Protein AF-A2DYQ1-F1 (afdb_monomer_lite)

Radius of gyration: 27.3 Å; chains: 1; bounding box: 74×57×61 Å

Organism: Trichomonas vaginalis (strain ATCC PRA-98 / G3) (NCBI:txid412133)

Foldseek 3Di:
DDQDPVVLLVVCLVVLCQLPVDAADQDKAKKWKAFPVQSVQCSCCSHPVHDHGPLEGECCQQDDPLAGDPVDDEPPGIHIHGPVSCVSSCSRHPYDSIDMWIWHADLQPRGIDTARDWDWAWEQEPVGIDIDTHHQADQPLSVQVVVCVVVVHDSVQKAKAAPVRHGDDSNQGPNNCCVPRNRYIYIGGNDDDDDPPDPPPPDDDDPDDDDPVVVPPDDDPPPPPPVVVPPDDDPDDPQLAQDPAFADDPALCVQVRVVLSVQRNPPVVLVLLQDPCNVVPDPLVPPLDLSCQLSVLSSVQRRVRSDDDHHHHYSVSNQVSVCVNVVVSVDSHHDHD

pLDDT: mean 81.28, std 19.07, range [30.86, 98.0]

Sequence (337 aa):
MITDPLELRQNLSSRLAEIECLLGKSRSRMVMLTPLPWYTKFVNWVRNNEPIPALEIDCSSLLVNGEFDIKKQWKKDFNVFEEAIWETIKGVFKCTNPIFKRLTVHPATGQSVILVKPIQIEFNTNNGTVAKNLAHDWHLSIMKRPLCLAIRVNSANHDLCNPNGEPIDDNMTTDQYFQKYGHVVFLKQKNEEFKTHDLTQWSNTLPSLPSPEQLTKLTPLKLGVKELLDSAPQRNEPDNYPKPVGLINLGNTCFLNSALQSIIHIKQLYTFVLNPKFDSSLNKKNPLGSGGKIASAFKDLVKSMCISGTNPRNPKEFRSAFSSKYTTFSNYDQHDA

Secondary structure (DSSP, 8-state):
----HHHHHHHHHTTHHHHHT----SS-EEEEEEEHHHHHHHHHHHHH-PPPPPSEEEGGGGEETTEE-TT--BTTTEEEEEHHHHHHHTTTSEEES-EEEEEEE-TTT--EEEESSPEEEEEEETTEEEEEEE-TTSBGGGGHHHHHHHTT--GGGEEEE-TTSPBPPTT-BHHHHHHHH-SEEEEEETT-------TT--SS-PPPPPPGGGGGG-------TTTTTS-PPPS-----S-----B---SSTHHHHHHHHHHHT-HHHHHHHHSTTHHHH--TT-TTS-TTHHHHHHHHHHHHHHS-SSPPB--HHHHHHHHHH-GGGSS-S----

Structure (mmCIF, N/CA/C/O backbone):
data_AF-A2DYQ1-F1
#
_entry.id   AF-A2DYQ1-F1
#
loop_
_atom_site.group_PDB
_atom_site.id
_atom_site.type_symbol
_atom_site.label_atom_id
_atom_site.label_alt_id
_atom_site.label_comp_id
_atom_site.label_asym_id
_atom_site.label_entity_id
_atom_site.label_seq_id
_atom_site.pdbx_PDB_ins_code
_atom_site.Cartn_x
_atom_site.Cartn_y
_atom_site.Cartn_z
_atom_site.occupancy
_atom_site.B_iso_or_equiv
_atom_site.auth_seq_id
_atom_site.auth_comp_id
_atom_site.auth_asym_id
_atom_site.auth_atom_id
_atom_site.pdbx_PDB_model_num
ATOM 1 N N . MET A 1 1 ? 8.633 -21.563 -20.023 1.00 74.75 1 MET A N 1
ATOM 2 C CA . MET A 1 1 ? 9.474 -20.404 -19.653 1.00 74.75 1 MET A CA 1
ATOM 3 C C . MET A 1 1 ? 9.947 -19.775 -20.943 1.00 74.75 1 MET A C 1
ATOM 5 O O . MET A 1 1 ? 10.376 -20.526 -21.808 1.00 74.75 1 MET A O 1
ATOM 9 N N . ILE A 1 2 ? 9.817 -18.456 -21.085 1.00 87.44 2 ILE A N 1
ATOM 10 C CA . ILE A 1 2 ? 10.302 -17.753 -22.275 1.00 87.44 2 ILE A CA 1
ATOM 11 C C . ILE A 1 2 ? 11.825 -17.650 -22.165 1.00 87.44 2 ILE A C 1
ATOM 13 O O . ILE A 1 2 ? 12.338 -17.236 -21.124 1.00 87.44 2 ILE A O 1
ATOM 17 N N . THR A 1 3 ? 12.537 -18.065 -23.208 1.00 91.44 3 THR A N 1
ATOM 18 C CA . THR A 1 3 ? 14.009 -18.026 -23.276 1.00 91.44 3 THR A CA 1
ATOM 19 C C . THR A 1 3 ? 14.519 -17.097 -24.370 1.00 91.44 3 THR A C 1
ATOM 21 O O . THR A 1 3 ? 15.693 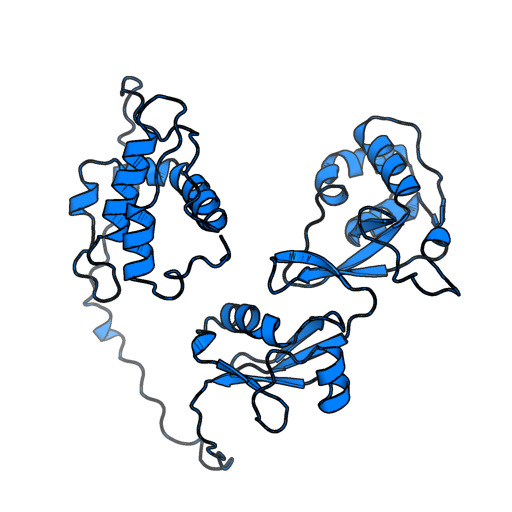-16.741 -24.355 1.00 91.44 3 THR A O 1
ATOM 24 N N . ASP A 1 4 ? 13.655 -16.700 -25.306 1.00 94.50 4 ASP A N 1
ATOM 25 C CA . ASP A 1 4 ? 13.981 -15.715 -26.330 1.00 94.50 4 ASP A CA 1
ATOM 26 C C . ASP A 1 4 ? 13.709 -14.287 -25.810 1.00 94.50 4 ASP A C 1
ATOM 28 O O . ASP A 1 4 ? 12.588 -13.990 -25.381 1.00 94.50 4 ASP A O 1
ATOM 32 N N . PRO A 1 5 ? 14.698 -13.373 -25.830 1.00 93.44 5 PRO A N 1
ATOM 33 C CA . PRO A 1 5 ? 14.500 -12.007 -25.360 1.00 93.44 5 PRO A CA 1
ATOM 34 C C . PRO A 1 5 ? 13.443 -11.221 -26.142 1.00 93.44 5 PRO A C 1
ATOM 36 O O . PRO A 1 5 ? 12.765 -10.377 -25.553 1.00 93.44 5 PRO A O 1
ATOM 39 N N . LEU A 1 6 ? 13.292 -11.463 -27.449 1.00 92.38 6 LEU A N 1
ATOM 40 C CA . LEU A 1 6 ? 12.338 -10.712 -28.266 1.00 92.38 6 LEU A CA 1
ATOM 41 C C . LEU A 1 6 ? 10.897 -11.120 -27.937 1.00 92.38 6 LEU A C 1
ATOM 43 O O . LEU A 1 6 ? 10.062 -10.250 -27.681 1.00 92.38 6 LEU A O 1
ATOM 47 N N . GLU A 1 7 ? 10.634 -12.426 -27.865 1.00 94.31 7 GLU A N 1
ATOM 48 C CA . GLU A 1 7 ? 9.369 -12.989 -27.381 1.00 94.31 7 GLU A CA 1
ATOM 49 C C . GLU A 1 7 ? 9.049 -12.495 -25.963 1.00 94.31 7 GLU A C 1
ATOM 51 O O . GLU A 1 7 ? 7.936 -12.032 -25.690 1.00 94.31 7 GLU A O 1
ATOM 56 N N . LEU A 1 8 ? 10.045 -12.516 -25.065 1.00 95.19 8 LEU A N 1
ATOM 57 C CA . LEU A 1 8 ? 9.876 -12.057 -23.687 1.00 95.19 8 LEU A CA 1
ATOM 58 C C . LEU A 1 8 ? 9.417 -10.607 -23.659 1.00 95.19 8 LEU A C 1
ATOM 60 O O . LEU A 1 8 ? 8.478 -10.250 -22.948 1.00 95.19 8 LEU A O 1
ATOM 64 N N . ARG A 1 9 ? 10.063 -9.757 -24.448 1.00 94.62 9 ARG A N 1
ATOM 65 C CA . ARG A 1 9 ? 9.712 -8.352 -24.469 1.00 94.62 9 ARG A CA 1
ATOM 66 C C . ARG A 1 9 ? 8.298 -8.112 -24.974 1.00 94.62 9 ARG A C 1
ATOM 68 O O . ARG A 1 9 ? 7.579 -7.337 -24.351 1.00 94.62 9 ARG A O 1
ATOM 75 N N . GLN A 1 10 ? 7.900 -8.762 -26.066 1.00 92.94 10 GLN A N 1
ATOM 76 C CA . GLN A 1 10 ? 6.547 -8.623 -26.611 1.00 92.94 10 GLN A CA 1
ATOM 77 C C . GLN A 1 10 ? 5.488 -8.990 -25.563 1.00 92.94 10 GLN A C 1
ATOM 79 O O . GLN A 1 10 ? 4.508 -8.261 -25.400 1.00 92.94 10 GLN A O 1
ATOM 84 N N . ASN A 1 11 ? 5.726 -10.056 -24.789 1.00 93.69 11 ASN A N 1
ATOM 85 C CA . ASN A 1 11 ? 4.874 -10.420 -23.659 1.00 93.69 11 ASN A CA 1
ATOM 86 C C . ASN A 1 11 ? 4.793 -9.287 -22.618 1.00 93.69 11 ASN A C 1
ATOM 88 O O . ASN A 1 11 ? 3.699 -8.857 -22.242 1.00 93.69 11 ASN A O 1
ATOM 92 N N . LEU A 1 12 ? 5.945 -8.763 -22.189 1.00 93.88 12 LEU A N 1
ATOM 93 C CA . LEU A 1 12 ? 6.037 -7.751 -21.135 1.00 93.88 12 LEU A CA 1
ATOM 94 C C . LEU A 1 12 ? 5.510 -6.372 -21.545 1.00 93.88 12 LEU A C 1
ATOM 96 O O . LEU A 1 12 ? 5.002 -5.653 -20.688 1.00 93.88 12 LEU A O 1
ATOM 100 N N . SER A 1 13 ? 5.579 -5.995 -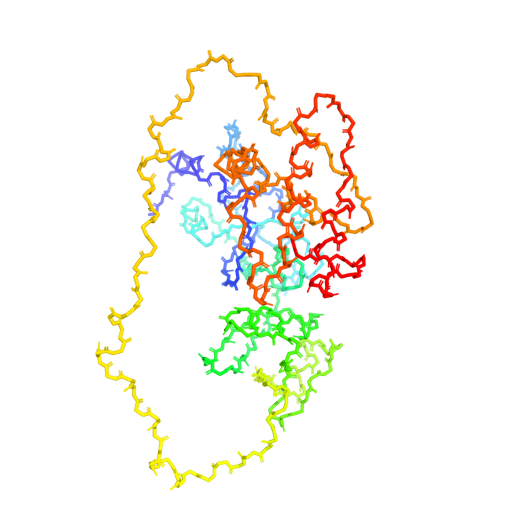22.824 1.00 90.69 13 SER A N 1
ATOM 101 C CA . SER A 1 13 ? 5.060 -4.705 -23.300 1.00 90.69 13 SER A CA 1
ATOM 102 C C . SER A 1 13 ? 3.558 -4.552 -23.023 1.00 90.69 13 SER A C 1
ATOM 104 O O . SER A 1 13 ? 3.106 -3.457 -22.700 1.00 90.69 13 SER A O 1
ATOM 106 N N . SER A 1 14 ? 2.790 -5.649 -23.055 1.00 88.88 14 SER A N 1
ATOM 107 C CA . SER A 1 14 ? 1.364 -5.653 -22.678 1.00 88.88 14 SER A CA 1
ATOM 108 C C . SER A 1 14 ? 1.116 -5.575 -21.161 1.00 88.88 14 SER A C 1
ATOM 110 O O . SER A 1 14 ? 0.021 -5.226 -20.724 1.00 88.88 14 SER A O 1
ATOM 112 N N . ARG A 1 15 ? 2.144 -5.856 -20.354 1.00 91.50 15 ARG A N 1
ATOM 113 C CA . ARG A 1 15 ? 2.110 -5.952 -18.885 1.00 91.50 15 ARG A CA 1
ATOM 114 C C . ARG A 1 15 ? 2.947 -4.863 -18.212 1.00 91.50 15 ARG A C 1
ATOM 116 O O . ARG A 1 15 ? 3.293 -4.972 -17.039 1.00 91.50 15 ARG A O 1
ATOM 123 N N . LEU A 1 16 ? 3.264 -3.788 -18.935 1.00 89.00 16 LEU A N 1
ATOM 124 C CA . LEU A 1 16 ? 4.172 -2.739 -18.466 1.00 89.00 16 LEU A CA 1
ATOM 125 C C . LEU A 1 16 ? 3.697 -2.081 -17.155 1.00 89.00 16 LEU A C 1
ATOM 127 O O . LEU A 1 16 ? 4.506 -1.768 -16.284 1.00 89.00 16 LEU A O 1
ATOM 131 N N . ALA A 1 17 ? 2.381 -1.958 -16.960 1.00 86.44 17 ALA A N 1
ATOM 132 C CA . ALA A 1 17 ? 1.804 -1.448 -15.716 1.00 86.44 17 ALA A CA 1
ATOM 133 C C . ALA A 1 17 ? 2.101 -2.341 -14.492 1.00 86.44 17 ALA A C 1
ATOM 135 O O . ALA A 1 17 ? 2.251 -1.820 -13.389 1.00 86.44 17 ALA A O 1
ATOM 136 N N . GLU A 1 18 ? 2.229 -3.664 -14.664 1.00 88.38 18 GLU A N 1
ATOM 137 C CA . GLU A 1 18 ? 2.611 -4.586 -13.579 1.00 88.38 18 GLU A CA 1
ATOM 138 C C . GLU A 1 18 ? 4.065 -4.376 -13.134 1.00 88.38 18 GLU A C 1
ATOM 140 O O . GLU A 1 18 ? 4.410 -4.652 -11.987 1.00 88.38 18 GLU A O 1
ATOM 145 N N . ILE A 1 19 ? 4.907 -3.870 -14.039 1.00 89.50 19 ILE A N 1
ATOM 146 C CA . ILE A 1 19 ? 6.308 -3.550 -13.773 1.00 89.50 19 ILE A CA 1
ATOM 147 C C . ILE A 1 19 ? 6.397 -2.180 -13.091 1.00 89.50 19 ILE A C 1
ATOM 149 O O . ILE A 1 19 ? 6.943 -2.046 -12.001 1.00 89.50 19 ILE A O 1
ATOM 153 N N . GLU A 1 20 ? 5.820 -1.143 -13.695 1.00 84.75 20 GLU A N 1
ATOM 154 C CA . GLU A 1 20 ? 6.068 0.241 -13.276 1.00 84.75 20 GLU A CA 1
ATOM 155 C C . GLU A 1 20 ? 5.142 0.754 -12.170 1.00 84.75 20 GLU A C 1
ATOM 157 O O . GLU A 1 20 ? 5.535 1.610 -11.372 1.00 84.75 20 GLU A O 1
ATOM 162 N N . CYS A 1 21 ? 3.917 0.235 -12.095 1.00 82.44 21 CYS A N 1
ATOM 163 C CA . CYS A 1 21 ? 2.885 0.697 -11.169 1.00 82.44 21 CYS A CA 1
ATOM 164 C C . CYS A 1 21 ? 2.635 -0.318 -10.051 1.00 82.44 21 CYS A C 1
ATOM 166 O O . CYS A 1 21 ? 1.492 -0.588 -9.674 1.00 82.44 21 CYS A O 1
ATOM 168 N N . LEU A 1 22 ? 3.707 -0.880 -9.490 1.00 81.50 22 LEU A N 1
ATOM 169 C CA . LEU A 1 22 ? 3.577 -1.863 -8.425 1.00 81.50 22 LEU A CA 1
ATOM 170 C C . LEU A 1 22 ? 3.121 -1.209 -7.107 1.00 81.50 22 LEU A C 1
ATOM 172 O O . LEU A 1 22 ? 3.885 -0.522 -6.427 1.00 81.50 22 LEU A O 1
ATOM 176 N N . LEU A 1 23 ? 1.864 -1.465 -6.737 1.00 78.88 23 LEU A N 1
ATOM 177 C CA . LEU A 1 23 ? 1.234 -0.981 -5.505 1.00 78.88 23 LEU A CA 1
ATOM 178 C C . LEU A 1 23 ? 1.023 -2.114 -4.507 1.00 78.88 23 LEU A C 1
ATOM 180 O O . LEU A 1 23 ? 0.545 -3.186 -4.871 1.00 78.88 23 LEU A O 1
ATOM 184 N N . GLY A 1 24 ? 1.338 -1.874 -3.239 1.00 74.69 24 GLY A N 1
ATOM 185 C CA . GLY A 1 24 ? 1.057 -2.784 -2.137 1.00 74.69 24 GLY A CA 1
ATOM 186 C C . GLY A 1 24 ? -0.429 -3.133 -2.038 1.00 74.69 24 GLY A C 1
ATOM 187 O O . GLY A 1 24 ? -1.307 -2.352 -2.398 1.00 74.69 24 GLY A O 1
ATOM 188 N N . LYS A 1 25 ? -0.706 -4.327 -1.509 1.00 76.06 25 LYS A N 1
ATOM 189 C CA . LYS A 1 25 ? -2.058 -4.797 -1.186 1.00 76.06 25 LYS A CA 1
ATOM 190 C C . LYS A 1 25 ? -2.151 -5.139 0.303 1.00 76.06 25 LYS A C 1
ATOM 192 O O . LYS A 1 25 ? -1.138 -5.262 0.988 1.00 76.06 25 LYS A O 1
ATOM 197 N N . SER A 1 26 ? -3.374 -5.335 0.798 1.00 69.06 26 SER A N 1
ATOM 198 C CA . SER A 1 26 ? -3.656 -5.705 2.198 1.00 69.06 26 SER A CA 1
ATOM 199 C C . SER A 1 26 ? -3.061 -7.058 2.619 1.00 69.06 26 SER A C 1
ATOM 201 O O . SER A 1 26 ? -2.823 -7.302 3.810 1.00 69.06 26 SER A O 1
ATOM 203 N N . ARG A 1 27 ? -2.831 -7.949 1.648 1.00 79.19 27 ARG A N 1
ATOM 204 C CA . ARG A 1 27 ? -2.050 -9.176 1.802 1.00 79.19 27 ARG A CA 1
ATOM 205 C C . ARG A 1 27 ? -0.641 -8.923 1.283 1.00 79.19 27 ARG A C 1
ATOM 207 O O . ARG A 1 27 ? -0.475 -8.514 0.134 1.00 79.19 27 ARG A O 1
ATOM 214 N N . SER A 1 28 ? 0.353 -9.199 2.123 1.00 87.12 28 SER A N 1
ATOM 215 C CA . SER A 1 28 ? 1.748 -9.102 1.712 1.00 87.12 28 SER A CA 1
ATOM 216 C C . SER A 1 28 ? 2.087 -10.193 0.699 1.00 87.12 28 SER A C 1
ATOM 218 O O . SER A 1 28 ? 1.585 -11.318 0.778 1.00 87.12 28 SER A O 1
ATOM 220 N N . ARG A 1 29 ? 2.953 -9.860 -0.254 1.00 89.62 29 ARG A N 1
ATOM 221 C CA . ARG A 1 29 ? 3.377 -10.762 -1.334 1.00 89.62 29 ARG A CA 1
ATOM 222 C C . ARG A 1 29 ? 4.878 -10.687 -1.550 1.00 89.62 29 ARG A C 1
ATOM 224 O O . ARG A 1 29 ? 5.493 -9.678 -1.201 1.00 89.62 29 ARG A O 1
ATOM 231 N N . MET A 1 30 ? 5.445 -11.751 -2.104 1.00 93.12 30 MET A N 1
ATOM 232 C CA . MET A 1 30 ? 6.868 -11.803 -2.407 1.00 93.12 30 MET A CA 1
ATOM 233 C C . MET A 1 30 ? 7.186 -10.959 -3.637 1.00 93.12 30 MET A C 1
ATOM 235 O O . MET A 1 30 ? 6.444 -10.948 -4.620 1.00 93.12 30 MET A O 1
ATOM 239 N N . VAL A 1 31 ? 8.292 -10.232 -3.548 1.00 95.31 31 VAL A N 1
ATOM 240 C CA . VAL A 1 31 ? 8.860 -9.457 -4.644 1.00 95.31 31 VAL A CA 1
ATOM 241 C C . VAL A 1 31 ? 10.366 -9.675 -4.693 1.00 95.31 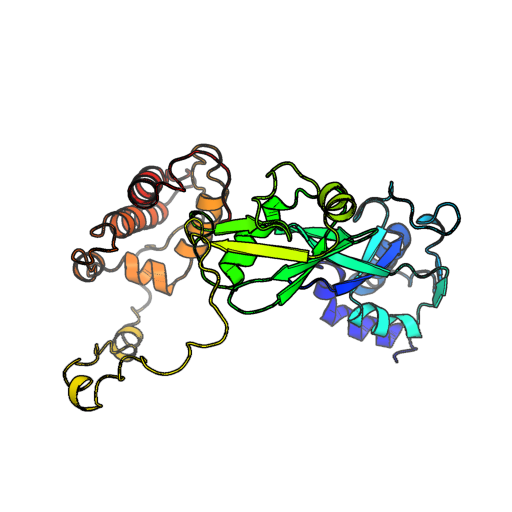31 VAL A C 1
ATOM 243 O O . VAL A 1 31 ? 11.016 -9.806 -3.652 1.00 95.31 31 VAL A O 1
ATOM 246 N N . MET A 1 32 ? 10.911 -9.719 -5.902 1.00 96.31 32 MET A N 1
ATOM 247 C CA . MET A 1 32 ? 12.346 -9.789 -6.151 1.00 96.31 32 MET A CA 1
ATOM 248 C C . MET A 1 32 ? 12.902 -8.369 -6.247 1.00 96.31 32 MET A C 1
ATOM 250 O O . MET A 1 32 ? 12.344 -7.546 -6.968 1.00 96.31 32 MET A O 1
ATOM 254 N N . LEU A 1 33 ? 13.974 -8.069 -5.516 1.00 96.38 33 LEU A N 1
ATOM 255 C CA . LEU A 1 33 ? 14.661 -6.781 -5.584 1.00 96.38 33 LEU A CA 1
ATOM 256 C C . LEU A 1 33 ? 15.693 -6.785 -6.707 1.00 96.38 33 LEU A C 1
ATOM 258 O O . LEU A 1 33 ? 16.412 -7.760 -6.894 1.00 96.38 33 LEU A O 1
ATOM 262 N N . THR A 1 34 ? 15.804 -5.653 -7.394 1.00 96.75 34 THR A N 1
ATOM 263 C CA . THR A 1 34 ? 16.739 -5.436 -8.501 1.00 96.75 34 THR A CA 1
ATOM 264 C C . THR A 1 34 ? 17.425 -4.083 -8.344 1.00 96.75 34 THR A C 1
ATOM 266 O O . THR A 1 34 ? 16.722 -3.100 -8.076 1.00 96.75 34 THR A O 1
ATOM 269 N N . PRO A 1 35 ? 18.746 -3.969 -8.561 1.00 98.00 35 PRO A N 1
ATOM 270 C CA . PRO A 1 35 ? 19.425 -2.677 -8.553 1.00 98.00 35 PRO A CA 1
ATOM 271 C C . PRO A 1 35 ? 18.769 -1.697 -9.527 1.00 98.00 35 PRO A C 1
ATOM 273 O O . PRO A 1 35 ? 18.477 -2.048 -10.675 1.00 98.00 35 PRO A O 1
ATOM 276 N N . LEU A 1 36 ? 18.555 -0.457 -9.082 1.00 96.75 36 LEU A N 1
ATOM 277 C CA . LEU A 1 36 ? 17.839 0.542 -9.874 1.00 96.75 36 LEU A CA 1
ATOM 278 C C . LEU A 1 36 ? 18.483 0.797 -11.252 1.00 96.75 36 LEU A C 1
ATOM 280 O O . LEU A 1 36 ? 17.737 0.846 -12.227 1.00 96.75 36 LEU A O 1
ATOM 284 N N . PRO A 1 37 ? 19.825 0.882 -11.402 1.00 96.94 37 PRO A N 1
ATOM 285 C CA . PRO A 1 37 ? 20.437 1.103 -12.714 1.00 96.94 37 PRO A CA 1
ATOM 286 C C . PRO A 1 37 ? 20.119 0.006 -13.736 1.00 96.94 37 PRO A C 1
ATOM 288 O O . PRO A 1 37 ? 19.900 0.301 -14.911 1.00 96.94 37 PRO A O 1
ATOM 291 N N . TRP A 1 38 ? 20.080 -1.257 -13.299 1.00 97.62 38 TRP A N 1
ATOM 292 C CA . TRP A 1 38 ? 19.712 -2.376 -14.165 1.00 97.62 38 TRP A CA 1
ATOM 293 C C . TRP A 1 38 ? 18.219 -2.326 -14.501 1.00 97.62 38 TRP A C 1
ATOM 295 O O . TRP A 1 38 ? 17.843 -2.403 -15.670 1.00 97.62 38 TRP A O 1
ATOM 305 N N . TYR A 1 39 ? 17.377 -2.104 -13.487 1.00 97.31 39 TYR A N 1
ATOM 306 C CA . TYR A 1 39 ? 15.927 -2.013 -13.645 1.00 97.31 39 TYR A CA 1
ATOM 307 C C . TYR A 1 39 ? 15.513 -0.915 -14.635 1.00 97.31 39 TYR A C 1
ATOM 309 O O . TYR A 1 39 ? 14.654 -1.138 -15.483 1.00 97.31 39 TYR A O 1
ATOM 317 N N . THR A 1 40 ? 16.144 0.260 -14.577 1.00 96.38 40 THR A N 1
ATOM 318 C CA . THR A 1 40 ? 15.857 1.365 -15.503 1.00 96.38 40 THR A CA 1
ATOM 319 C C . THR A 1 40 ? 16.149 0.973 -16.951 1.00 96.38 40 THR A C 1
ATOM 321 O O . THR A 1 40 ? 15.310 1.193 -17.822 1.00 96.38 40 THR A O 1
ATOM 324 N N . LYS A 1 41 ? 17.295 0.326 -17.213 1.00 97.44 41 LYS A N 1
ATOM 325 C CA . LYS A 1 41 ? 17.626 -0.189 -18.553 1.00 97.44 41 LYS A CA 1
ATOM 326 C C . LYS A 1 41 ? 16.623 -1.244 -19.014 1.00 97.44 41 LYS A C 1
ATOM 328 O O . LYS A 1 41 ? 16.228 -1.245 -20.173 1.00 97.44 41 LYS A O 1
ATOM 333 N N . PHE A 1 42 ? 16.179 -2.111 -18.106 1.00 97.38 42 PHE A N 1
ATOM 334 C CA . PHE A 1 42 ? 15.155 -3.108 -18.399 1.00 97.38 42 PHE A CA 1
ATOM 335 C C . PHE A 1 42 ? 13.819 -2.473 -18.804 1.00 97.38 42 PHE A C 1
ATOM 337 O O . PHE A 1 42 ? 13.273 -2.822 -19.847 1.00 97.38 42 PHE A O 1
ATOM 344 N N . VAL A 1 43 ? 13.309 -1.507 -18.033 1.00 96.25 43 VAL A N 1
ATOM 345 C CA . VAL A 1 43 ? 12.054 -0.807 -18.363 1.00 96.25 43 VAL A CA 1
ATOM 346 C C . VAL A 1 43 ? 12.165 -0.090 -19.705 1.00 96.25 43 VAL A C 1
ATOM 348 O O . VAL A 1 43 ? 11.264 -0.196 -20.536 1.00 96.25 43 VAL A O 1
ATOM 351 N N . ASN A 1 44 ? 13.284 0.588 -19.947 1.00 95.75 44 ASN A N 1
ATOM 352 C CA . ASN A 1 44 ? 13.549 1.255 -21.213 1.00 95.75 44 ASN A CA 1
ATOM 353 C C . ASN A 1 44 ? 13.613 0.279 -22.396 1.00 95.75 44 ASN A C 1
ATOM 355 O O . ASN A 1 44 ? 13.049 0.561 -23.451 1.00 95.75 44 ASN A O 1
ATOM 359 N N . TRP A 1 45 ? 14.245 -0.884 -22.229 1.00 96.38 45 TRP A N 1
ATOM 360 C CA . TRP A 1 45 ? 14.246 -1.935 -23.245 1.00 96.38 45 TRP A CA 1
ATOM 361 C C . TRP A 1 45 ? 12.820 -2.397 -23.563 1.00 96.38 45 TRP A C 1
ATOM 363 O O . TRP A 1 45 ? 12.451 -2.453 -24.736 1.00 96.38 45 TRP A O 1
ATOM 373 N N . VAL A 1 46 ? 11.990 -2.657 -22.543 1.00 95.12 46 VAL A N 1
ATOM 374 C CA . VAL A 1 46 ? 10.597 -3.104 -22.732 1.00 95.12 46 VAL A CA 1
ATOM 375 C C . VAL A 1 46 ? 9.726 -2.029 -23.389 1.00 95.12 46 VAL A C 1
ATOM 377 O O . VAL A 1 46 ? 8.932 -2.348 -24.279 1.00 95.12 46 VAL A O 1
ATOM 380 N N . ARG A 1 47 ? 9.869 -0.767 -22.968 1.00 93.56 47 ARG A N 1
ATOM 381 C CA . ARG A 1 47 ? 9.028 0.358 -23.403 1.00 93.56 47 ARG A CA 1
ATOM 382 C C . ARG A 1 47 ? 9.481 0.977 -24.726 1.00 93.56 47 ARG A C 1
ATOM 384 O O . ARG A 1 47 ? 8.666 1.159 -25.623 1.00 93.56 47 ARG A O 1
ATOM 391 N N . ASN A 1 48 ? 10.759 1.332 -24.828 1.00 91.94 48 ASN A N 1
ATOM 392 C CA . ASN A 1 48 ? 11.276 2.255 -25.845 1.00 91.94 48 ASN A CA 1
ATOM 393 C C . ASN A 1 48 ? 12.034 1.563 -26.976 1.00 91.94 48 ASN A C 1
ATOM 395 O O . ASN A 1 48 ? 12.567 2.238 -27.850 1.00 91.94 48 ASN A O 1
ATOM 399 N N . ASN A 1 49 ? 12.128 0.234 -26.966 1.00 89.12 49 ASN A N 1
ATOM 400 C CA . ASN A 1 49 ? 13.006 -0.481 -27.888 1.00 89.12 49 ASN A CA 1
ATOM 401 C C . ASN A 1 49 ? 14.496 -0.147 -27.741 1.00 89.12 49 ASN A C 1
ATOM 403 O O . ASN A 1 49 ? 15.257 -0.311 -28.691 1.00 89.12 49 ASN A O 1
ATOM 407 N N . GLU A 1 50 ? 14.910 0.300 -26.554 1.00 94.31 50 GLU A N 1
ATOM 408 C CA . GLU A 1 50 ? 16.325 0.501 -26.230 1.00 94.31 50 GLU A CA 1
ATOM 409 C C . GLU A 1 50 ? 17.088 -0.835 -26.205 1.00 94.31 50 GLU A C 1
ATOM 411 O O . GLU A 1 50 ? 16.457 -1.889 -26.197 1.00 94.31 50 GLU A O 1
ATOM 416 N N . PRO A 1 51 ? 18.433 -0.837 -26.212 1.00 96.00 51 PRO A N 1
ATOM 417 C CA . PRO A 1 51 ? 19.216 -2.066 -26.125 1.00 96.00 51 PRO A CA 1
ATOM 418 C C . PRO A 1 51 ? 18.871 -2.903 -24.888 1.00 96.00 51 PRO A C 1
ATOM 420 O O . PRO A 1 51 ? 18.615 -2.367 -23.809 1.00 96.00 51 PRO A O 1
ATOM 423 N N . ILE A 1 52 ? 18.904 -4.229 -25.044 1.00 96.06 52 ILE A N 1
ATOM 424 C CA . ILE A 1 52 ? 18.666 -5.169 -23.944 1.00 96.06 52 ILE A CA 1
ATOM 425 C C . ILE A 1 52 ? 19.642 -4.900 -22.780 1.00 96.06 52 ILE A C 1
ATOM 427 O O . ILE A 1 52 ? 20.830 -4.660 -23.024 1.00 96.06 52 ILE A O 1
ATOM 431 N N . PRO A 1 53 ? 19.182 -4.915 -21.513 1.00 96.50 53 PRO A N 1
ATOM 432 C CA . PRO A 1 53 ? 20.086 -4.824 -20.372 1.00 96.50 53 PRO A CA 1
ATOM 433 C C . PRO A 1 53 ? 20.997 -6.058 -20.289 1.00 96.50 53 PRO A C 1
ATOM 435 O O . PRO A 1 53 ? 20.811 -7.051 -20.993 1.00 96.50 53 PRO A O 1
ATOM 438 N N . ALA A 1 54 ? 21.979 -6.007 -19.387 1.00 96.12 54 ALA A N 1
ATOM 439 C CA . ALA A 1 54 ? 22.830 -7.158 -19.109 1.00 96.12 54 ALA A CA 1
ATOM 440 C C . ALA A 1 54 ? 21.977 -8.392 -18.765 1.00 96.12 54 ALA A C 1
ATOM 442 O O . ALA A 1 54 ? 21.035 -8.292 -17.977 1.00 96.12 54 ALA A O 1
ATOM 443 N N . LEU A 1 55 ? 22.330 -9.549 -19.338 1.00 96.12 55 LEU A N 1
ATOM 444 C CA . LEU A 1 55 ? 21.635 -10.819 -19.087 1.00 96.12 55 LEU A CA 1
ATOM 445 C C . LEU A 1 55 ? 21.768 -11.289 -17.632 1.00 96.12 55 LEU A C 1
ATOM 447 O O . LEU A 1 55 ? 21.000 -12.133 -17.182 1.00 96.12 55 LEU A O 1
ATOM 451 N N . GLU A 1 56 ? 22.736 -10.742 -16.902 1.00 96.81 56 GLU A N 1
ATOM 452 C CA . GLU A 1 56 ? 22.908 -10.963 -15.476 1.00 96.81 56 GLU A CA 1
ATOM 453 C C . GLU A 1 56 ? 22.352 -9.784 -14.665 1.00 96.81 56 GLU A C 1
ATOM 455 O O . GLU A 1 56 ? 22.676 -8.619 -14.913 1.00 96.81 56 GLU A O 1
ATOM 460 N N . ILE A 1 57 ? 21.525 -10.111 -13.674 1.00 97.06 57 ILE A N 1
ATOM 461 C CA . ILE A 1 57 ? 21.051 -9.215 -12.623 1.00 97.06 57 ILE A CA 1
ATOM 462 C C . ILE A 1 57 ? 21.923 -9.453 -11.392 1.00 97.06 57 ILE A C 1
ATOM 464 O O . ILE A 1 57 ? 21.670 -10.378 -10.616 1.00 97.06 57 ILE A O 1
ATOM 468 N N . ASP A 1 58 ? 22.948 -8.627 -11.212 1.00 96.19 58 ASP A N 1
ATOM 469 C CA . ASP A 1 58 ? 23.821 -8.700 -10.041 1.00 96.19 58 ASP A CA 1
ATOM 470 C C . ASP A 1 58 ? 23.274 -7.856 -8.880 1.00 96.19 58 ASP A C 1
ATOM 472 O O . ASP A 1 58 ? 23.360 -6.625 -8.871 1.00 96.19 58 ASP A O 1
ATOM 476 N N . CYS A 1 59 ? 22.727 -8.524 -7.865 1.00 96.50 59 CYS A N 1
ATOM 477 C CA . CYS A 1 59 ? 22.180 -7.873 -6.678 1.00 96.50 59 CYS A CA 1
ATOM 478 C C . CYS A 1 59 ? 23.228 -7.575 -5.591 1.00 96.50 59 CYS A C 1
ATOM 480 O O . CYS A 1 59 ? 22.867 -7.044 -4.540 1.00 96.50 59 CYS A O 1
ATOM 482 N N . SER A 1 60 ? 24.518 -7.845 -5.826 1.00 95.81 60 SER A N 1
ATOM 483 C CA . SER A 1 60 ? 25.586 -7.671 -4.825 1.00 95.81 60 SER A CA 1
ATOM 484 C C . SER A 1 60 ? 25.701 -6.234 -4.306 1.00 95.81 60 SER A C 1
ATOM 486 O O . SER A 1 60 ? 25.979 -6.017 -3.131 1.00 95.81 60 SER A O 1
ATOM 488 N N . SER A 1 61 ? 25.391 -5.239 -5.143 1.00 95.62 61 SER A N 1
ATOM 489 C CA . SER A 1 61 ? 25.364 -3.813 -4.760 1.00 95.62 61 SER A CA 1
ATOM 490 C C . SER A 1 61 ? 24.312 -3.444 -3.697 1.00 95.62 61 SER A C 1
ATOM 492 O O . SER A 1 61 ? 24.341 -2.334 -3.149 1.00 95.62 61 SER A O 1
ATOM 494 N N . LEU A 1 62 ? 23.371 -4.349 -3.418 1.00 96.56 62 LEU A N 1
ATOM 495 C CA . LEU A 1 62 ? 22.328 -4.206 -2.401 1.00 96.56 62 LEU A CA 1
ATOM 496 C C . LEU A 1 62 ? 22.678 -4.932 -1.095 1.00 96.56 62 LEU A C 1
ATOM 498 O O . LEU A 1 62 ? 21.869 -4.927 -0.167 1.00 96.56 62 LEU A O 1
ATOM 502 N N . LEU A 1 63 ? 23.852 -5.565 -1.026 1.00 95.94 63 LEU A N 1
ATOM 503 C CA . LEU A 1 63 ? 24.276 -6.388 0.096 1.00 95.94 63 LEU A CA 1
ATOM 504 C C . LEU A 1 63 ? 25.463 -5.775 0.844 1.00 95.94 63 LEU A C 1
ATOM 506 O O . LEU A 1 63 ? 26.347 -5.158 0.253 1.00 95.94 63 LEU A O 1
ATOM 510 N N . VAL A 1 64 ? 25.509 -6.016 2.151 1.00 95.31 64 VAL A N 1
ATOM 511 C CA . VAL A 1 64 ? 26.670 -5.817 3.023 1.00 95.31 64 VAL A CA 1
ATOM 512 C C . VAL A 1 64 ? 26.841 -7.101 3.831 1.00 95.31 64 VAL A C 1
ATOM 514 O O . VAL A 1 64 ? 25.906 -7.552 4.488 1.00 95.31 64 VAL A O 1
ATOM 517 N N . ASN A 1 65 ? 28.024 -7.718 3.761 1.00 92.44 65 ASN A N 1
ATOM 518 C CA . ASN A 1 65 ? 28.328 -9.001 4.415 1.00 92.44 65 ASN A CA 1
ATOM 519 C C . ASN A 1 65 ? 27.338 -10.135 4.068 1.00 92.44 65 ASN A C 1
ATOM 521 O O . ASN A 1 65 ? 27.016 -10.966 4.911 1.00 92.44 65 ASN A O 1
ATOM 525 N N . GLY A 1 66 ? 26.828 -10.156 2.832 1.00 89.69 66 GLY A N 1
ATOM 526 C CA . GLY A 1 66 ? 25.864 -11.163 2.368 1.00 89.69 66 GLY A CA 1
ATOM 527 C C . GLY A 1 66 ? 24.415 -10.931 2.815 1.00 89.69 66 GLY A C 1
ATOM 528 O O . GLY A 1 66 ? 23.524 -11.639 2.352 1.00 89.69 66 GLY A O 1
ATOM 529 N N . GLU A 1 67 ? 24.143 -9.923 3.647 1.00 91.12 67 GLU A N 1
ATOM 530 C CA . GLU A 1 67 ? 22.786 -9.512 4.014 1.00 91.12 67 GLU A CA 1
ATOM 531 C C . GLU A 1 67 ? 22.356 -8.243 3.276 1.00 91.12 67 GLU A C 1
ATOM 533 O O . GLU A 1 67 ? 23.183 -7.433 2.871 1.00 91.12 67 GLU A O 1
ATOM 538 N N . PHE A 1 68 ? 21.044 -8.044 3.122 1.00 93.88 68 PHE A N 1
ATOM 539 C CA . PHE A 1 68 ? 20.502 -6.812 2.545 1.00 93.88 68 PHE A CA 1
ATOM 540 C C . PHE A 1 68 ? 20.909 -5.587 3.372 1.00 93.88 68 PHE A C 1
ATOM 542 O O . PHE A 1 68 ? 20.633 -5.525 4.572 1.00 93.88 68 PHE A O 1
ATOM 549 N N . ASP A 1 69 ? 21.513 -4.600 2.713 1.00 93.19 69 ASP A N 1
ATOM 550 C CA . ASP A 1 69 ? 21.900 -3.340 3.336 1.00 93.19 69 ASP A CA 1
ATOM 551 C C . ASP A 1 69 ? 20.657 -2.506 3.667 1.00 93.19 69 ASP A C 1
ATOM 553 O O . ASP A 1 69 ? 19.996 -1.947 2.792 1.00 93.19 69 ASP A O 1
ATOM 557 N N . ILE A 1 70 ? 20.354 -2.395 4.961 1.00 88.75 70 ILE A N 1
ATOM 558 C CA . ILE A 1 70 ? 19.194 -1.662 5.484 1.00 88.75 70 ILE A CA 1
ATOM 559 C C . ILE A 1 70 ? 19.185 -0.172 5.113 1.00 88.75 70 ILE A C 1
ATOM 561 O O . ILE A 1 70 ? 18.145 0.472 5.221 1.00 88.75 70 ILE A O 1
ATOM 565 N N . LYS A 1 71 ? 20.322 0.391 4.680 1.00 90.00 71 LYS A N 1
ATOM 566 C CA . LYS A 1 71 ? 20.410 1.786 4.230 1.00 90.00 71 LYS A CA 1
ATOM 567 C C . LYS A 1 71 ? 19.860 1.982 2.816 1.00 90.00 71 LYS A C 1
ATOM 569 O O . LYS A 1 71 ? 19.613 3.123 2.428 1.00 90.00 71 LYS A O 1
ATOM 574 N N . LYS A 1 72 ? 19.670 0.904 2.049 1.00 92.56 72 LYS A N 1
ATOM 575 C CA . LYS A 1 72 ? 19.154 0.952 0.676 1.00 92.56 72 LYS A CA 1
ATOM 576 C C . LYS A 1 72 ? 17.671 1.298 0.683 1.00 92.56 72 LYS A C 1
ATOM 578 O O . LYS A 1 72 ? 16.872 0.699 1.399 1.00 92.56 72 LYS A O 1
ATOM 583 N N . GLN A 1 73 ? 17.292 2.243 -0.167 1.00 89.69 73 GLN A N 1
ATOM 584 C CA . GLN A 1 73 ? 15.947 2.794 -0.250 1.00 89.69 73 GLN A CA 1
ATOM 585 C C . GLN A 1 73 ? 15.245 2.352 -1.537 1.00 89.69 73 GLN A C 1
ATOM 587 O O . GLN A 1 73 ? 15.799 2.403 -2.642 1.00 89.69 73 GLN A O 1
ATOM 592 N N . TRP A 1 74 ? 13.983 1.940 -1.401 1.00 91.88 74 TRP A N 1
ATOM 593 C CA . TRP A 1 74 ? 13.153 1.570 -2.544 1.00 91.88 74 TRP A CA 1
ATOM 594 C C . TRP A 1 74 ? 12.906 2.787 -3.446 1.00 91.88 74 TRP A C 1
ATOM 596 O O . TRP A 1 74 ? 12.648 3.885 -2.960 1.00 91.88 74 TRP A O 1
ATOM 606 N N . LYS A 1 75 ? 12.985 2.577 -4.766 1.00 90.31 75 LYS A N 1
ATOM 607 C CA . LYS A 1 75 ? 12.893 3.580 -5.842 1.00 90.31 75 LYS A CA 1
ATOM 608 C C . LYS A 1 75 ? 14.058 4.572 -5.902 1.00 90.31 75 LYS A C 1
ATOM 610 O O . LYS A 1 75 ? 14.027 5.477 -6.729 1.00 90.31 75 LYS A O 1
ATOM 615 N N . LYS A 1 76 ? 15.093 4.381 -5.079 1.00 93.19 76 LYS A N 1
ATOM 616 C CA . LYS A 1 76 ? 16.328 5.175 -5.098 1.00 93.19 76 LYS A CA 1
ATOM 617 C C . LYS A 1 76 ? 17.558 4.316 -5.373 1.00 93.19 76 LYS A C 1
ATOM 619 O O . LYS A 1 76 ? 18.345 4.649 -6.247 1.00 93.19 76 LYS A O 1
ATOM 624 N N . ASP A 1 77 ? 17.689 3.198 -4.666 1.00 95.00 77 ASP A N 1
ATOM 625 C CA . ASP A 1 77 ? 18.813 2.266 -4.818 1.00 95.00 77 ASP A CA 1
ATOM 626 C C . ASP A 1 77 ? 18.399 0.989 -5.559 1.00 95.00 77 ASP A C 1
ATOM 628 O O . ASP A 1 77 ? 19.171 0.405 -6.321 1.00 95.00 77 ASP A O 1
ATOM 632 N N . PHE A 1 78 ? 17.150 0.567 -5.370 1.00 96.38 78 PHE A N 1
ATOM 633 C CA . PHE A 1 78 ? 16.585 -0.623 -5.994 1.00 96.38 78 PHE A CA 1
ATOM 634 C C . PHE A 1 78 ? 15.135 -0.404 -6.420 1.00 96.38 78 PHE A C 1
ATOM 636 O O . PHE A 1 78 ? 14.436 0.476 -5.911 1.00 96.38 78 PHE A O 1
ATOM 643 N N . ASN A 1 79 ? 14.666 -1.258 -7.320 1.00 95.81 79 ASN A N 1
ATOM 644 C CA . ASN A 1 79 ? 13.249 -1.457 -7.588 1.00 95.81 79 ASN A CA 1
ATOM 645 C C . ASN A 1 79 ? 12.892 -2.941 -7.451 1.00 95.81 79 ASN A C 1
ATOM 647 O O . ASN A 1 79 ? 13.731 -3.732 -7.020 1.00 95.81 79 ASN A O 1
ATOM 651 N N . VAL A 1 80 ? 11.643 -3.306 -7.729 1.00 95.75 80 VAL A N 1
ATOM 652 C CA . VAL A 1 80 ? 11.147 -4.653 -7.457 1.00 95.75 80 VAL A CA 1
ATOM 653 C C . VAL A 1 80 ? 10.303 -5.210 -8.597 1.00 95.75 80 VAL A C 1
ATOM 655 O O . VAL A 1 80 ? 9.574 -4.471 -9.252 1.00 95.75 80 VAL A O 1
ATOM 658 N N . PHE A 1 81 ? 10.341 -6.529 -8.768 1.00 95.44 81 PHE A N 1
ATOM 659 C CA . PHE A 1 81 ? 9.384 -7.275 -9.580 1.00 95.44 81 PHE A CA 1
ATOM 660 C C . PHE A 1 81 ? 8.466 -8.109 -8.695 1.00 95.44 81 PHE A C 1
ATOM 662 O O . PHE A 1 81 ? 8.914 -8.746 -7.740 1.00 95.44 81 PHE A O 1
ATOM 669 N N . GLU A 1 82 ? 7.177 -8.143 -9.034 1.00 92.12 82 GLU A N 1
ATOM 670 C CA . GLU A 1 82 ? 6.269 -9.147 -8.481 1.00 92.12 82 GLU A CA 1
ATOM 671 C C . GLU A 1 82 ? 6.720 -10.549 -8.905 1.00 92.12 82 GLU A C 1
ATOM 673 O O . GLU A 1 82 ? 7.280 -10.729 -9.987 1.00 92.12 82 GLU A O 1
ATOM 678 N N . GLU A 1 83 ? 6.467 -11.544 -8.055 1.00 90.19 83 GLU A N 1
ATOM 679 C CA . GLU A 1 83 ? 6.847 -12.941 -8.292 1.00 90.19 83 GLU A CA 1
ATOM 680 C C . GLU A 1 83 ? 6.439 -13.429 -9.690 1.00 90.19 83 GLU A C 1
ATOM 682 O O . GLU A 1 83 ? 7.262 -13.980 -10.409 1.00 90.19 83 GLU A O 1
ATOM 687 N N . ALA A 1 84 ? 5.222 -13.120 -10.143 1.00 91.06 84 ALA A N 1
ATOM 688 C CA . ALA A 1 84 ? 4.757 -13.501 -11.477 1.00 91.06 84 ALA A CA 1
ATOM 689 C C . ALA A 1 84 ? 5.604 -12.906 -12.623 1.00 91.06 84 ALA A C 1
ATOM 691 O O . ALA A 1 84 ? 5.819 -13.562 -13.644 1.00 91.06 84 ALA A O 1
ATOM 692 N N . ILE A 1 85 ? 6.089 -11.669 -12.475 1.00 94.12 85 ILE A N 1
ATOM 693 C CA . ILE A 1 85 ? 6.981 -11.039 -13.459 1.00 94.12 85 ILE A CA 1
ATOM 694 C C . ILE A 1 85 ? 8.366 -11.671 -13.373 1.00 94.12 85 ILE A C 1
ATOM 696 O O . ILE A 1 85 ? 8.925 -12.038 -14.403 1.00 94.12 85 ILE A O 1
ATOM 700 N N . TRP A 1 86 ? 8.886 -11.875 -12.161 1.00 94.81 86 TRP A N 1
ATOM 701 C CA . TRP A 1 86 ? 10.166 -12.548 -11.954 1.00 94.81 86 TRP A CA 1
ATOM 702 C C . TRP A 1 86 ? 10.200 -13.936 -12.614 1.00 94.81 86 TRP A C 1
ATOM 704 O O . TRP A 1 86 ? 11.101 -14.241 -13.394 1.00 94.81 86 TRP A O 1
ATOM 714 N N . GLU A 1 87 ? 9.162 -14.739 -12.388 1.00 94.12 87 GLU A N 1
ATOM 715 C CA . GLU A 1 87 ? 8.991 -16.064 -12.988 1.00 94.12 87 GLU A CA 1
ATOM 716 C C . GLU A 1 87 ? 8.945 -16.026 -14.523 1.00 94.12 87 GLU A C 1
ATOM 718 O O . GLU A 1 87 ? 9.372 -16.975 -15.182 1.00 94.12 87 GLU A O 1
ATOM 723 N N . THR A 1 88 ? 8.468 -14.917 -15.095 1.00 94.81 88 THR A N 1
ATOM 724 C CA . THR A 1 88 ? 8.436 -14.705 -16.547 1.00 94.81 88 THR A CA 1
ATOM 725 C C . THR A 1 88 ? 9.833 -14.378 -17.092 1.00 94.81 88 THR A C 1
ATOM 727 O O . THR A 1 88 ? 10.219 -14.908 -18.132 1.00 94.81 88 THR A O 1
ATOM 730 N N . ILE A 1 89 ? 10.608 -13.533 -16.399 1.00 95.56 89 ILE A N 1
ATOM 731 C CA . ILE A 1 89 ? 11.884 -13.004 -16.915 1.00 95.56 89 ILE A CA 1
ATOM 732 C C . ILE A 1 89 ? 13.099 -13.888 -16.616 1.00 95.56 89 ILE A C 1
ATOM 734 O O . ILE A 1 89 ? 14.091 -13.819 -17.344 1.00 95.56 89 ILE A O 1
ATOM 738 N N . LYS A 1 90 ? 13.036 -14.738 -15.581 1.00 94.38 90 LYS A N 1
ATOM 739 C CA . LYS A 1 90 ? 14.179 -15.544 -15.110 1.00 94.38 90 LYS A CA 1
ATOM 740 C C . LYS A 1 90 ? 14.721 -16.558 -16.126 1.00 94.38 90 LYS A C 1
ATOM 742 O O . LYS A 1 90 ? 15.817 -17.078 -15.945 1.00 94.38 90 LYS A O 1
ATOM 747 N N . GLY A 1 91 ? 13.954 -16.864 -17.177 1.00 93.88 91 GLY A N 1
ATOM 748 C CA . GLY A 1 91 ? 14.397 -17.721 -18.283 1.00 93.88 91 GLY A CA 1
ATOM 749 C C . GLY A 1 91 ? 15.422 -17.049 -19.203 1.00 93.88 91 GLY A C 1
ATOM 750 O O . GLY A 1 91 ? 16.240 -17.740 -19.803 1.00 93.88 91 GLY A O 1
ATOM 751 N N . VAL A 1 92 ? 15.405 -15.714 -19.275 1.00 96.81 92 VAL A N 1
ATOM 752 C CA . VAL A 1 92 ? 16.331 -14.897 -20.076 1.00 96.81 92 VAL A CA 1
ATOM 753 C C . VAL A 1 92 ? 17.394 -14.250 -19.192 1.00 96.81 92 VAL A C 1
ATOM 755 O O . VAL A 1 92 ? 18.574 -14.246 -19.539 1.00 96.81 92 VAL A O 1
ATOM 758 N N . PHE A 1 93 ? 16.980 -13.714 -18.042 1.00 96.75 93 PHE A N 1
ATOM 759 C CA . PHE A 1 93 ? 17.850 -12.969 -17.140 1.00 96.75 93 PHE A CA 1
ATOM 760 C C . PHE A 1 93 ? 18.225 -13.813 -15.922 1.00 96.75 93 PHE A C 1
ATOM 762 O O . PHE A 1 93 ? 17.382 -14.112 -15.074 1.00 96.75 93 PHE A O 1
ATOM 769 N N . LYS A 1 94 ? 19.503 -14.183 -15.815 1.00 95.06 94 LYS A N 1
ATOM 770 C CA . LYS A 1 94 ? 20.036 -14.877 -14.636 1.00 95.06 94 LYS A CA 1
ATOM 771 C C . LYS A 1 94 ? 20.246 -13.867 -13.515 1.00 95.06 94 LYS A C 1
ATOM 773 O O . LYS A 1 94 ? 20.657 -12.744 -13.777 1.00 95.06 94 LYS A O 1
ATOM 778 N N . CYS A 1 95 ? 19.991 -14.252 -12.270 1.00 95.31 95 CYS A N 1
ATOM 779 C CA . CYS A 1 95 ? 20.227 -13.379 -11.123 1.00 95.31 95 CYS A CA 1
ATOM 780 C C . CYS A 1 95 ? 21.278 -13.973 -10.192 1.00 95.31 95 CYS A C 1
ATOM 782 O O . CYS A 1 95 ? 21.161 -15.124 -9.768 1.00 95.31 95 CYS A O 1
ATOM 784 N N . THR A 1 96 ? 22.266 -13.151 -9.857 1.00 95.88 96 THR A N 1
ATOM 785 C CA . THR A 1 96 ? 23.304 -13.455 -8.877 1.00 95.88 96 THR A CA 1
ATOM 786 C C . THR A 1 96 ? 22.934 -12.792 -7.555 1.00 95.88 96 THR A C 1
ATOM 788 O O . THR A 1 96 ? 22.556 -11.619 -7.518 1.00 95.88 96 THR A O 1
ATOM 791 N N . ASN A 1 97 ? 23.019 -13.561 -6.466 1.00 93.88 97 ASN A N 1
ATOM 792 C CA . ASN A 1 97 ? 22.595 -13.162 -5.120 1.00 93.88 97 ASN A CA 1
ATOM 793 C C . ASN A 1 97 ? 21.128 -12.683 -5.048 1.00 93.88 97 ASN A C 1
ATOM 795 O O . ASN A 1 97 ? 20.874 -11.554 -4.626 1.00 93.88 97 ASN A O 1
ATOM 799 N N . PRO A 1 98 ? 20.142 -13.503 -5.462 1.00 94.50 98 PRO A N 1
ATOM 800 C CA . PRO A 1 98 ? 18.751 -13.072 -5.534 1.00 94.50 98 PRO A CA 1
ATOM 801 C C . PRO A 1 98 ? 18.203 -12.677 -4.157 1.00 94.50 98 PRO A C 1
ATOM 803 O O . PRO A 1 98 ? 18.313 -13.419 -3.181 1.00 94.50 98 PRO A O 1
ATOM 806 N N . ILE A 1 99 ? 17.567 -11.505 -4.092 1.00 95.25 99 ILE A N 1
ATOM 807 C CA . ILE A 1 99 ? 17.019 -10.945 -2.855 1.00 95.25 99 ILE A CA 1
ATOM 808 C C . ILE A 1 99 ? 15.502 -10.887 -2.976 1.00 95.25 99 ILE A C 1
ATOM 810 O O . ILE A 1 99 ? 14.963 -10.132 -3.785 1.00 95.25 99 ILE A O 1
ATOM 814 N N . PHE A 1 100 ? 14.808 -11.637 -2.125 1.00 94.38 100 PHE A N 1
ATOM 815 C CA . PHE A 1 100 ? 13.351 -11.620 -2.054 1.00 94.38 100 PHE A CA 1
ATOM 816 C C . PHE A 1 100 ? 12.877 -10.987 -0.750 1.00 94.38 100 PHE A C 1
ATOM 818 O O . PHE A 1 100 ? 13.371 -11.315 0.330 1.00 94.38 100 PHE A O 1
ATOM 825 N N . LYS A 1 101 ? 11.902 -10.081 -0.846 1.00 94.00 101 LYS A N 1
ATOM 826 C CA . LYS A 1 101 ? 11.279 -9.399 0.299 1.00 94.00 101 LYS A CA 1
ATOM 827 C C . LYS A 1 101 ? 9.765 -9.364 0.151 1.00 94.00 101 LYS A C 1
ATOM 829 O O . LYS A 1 101 ? 9.220 -9.741 -0.885 1.00 94.00 101 LYS A O 1
ATOM 834 N N . ARG A 1 102 ? 9.070 -8.918 1.200 1.00 92.44 102 ARG A N 1
ATOM 835 C CA . ARG A 1 102 ? 7.610 -8.776 1.180 1.00 92.44 102 ARG A CA 1
ATOM 836 C C . ARG A 1 102 ? 7.209 -7.345 0.858 1.00 92.44 102 ARG A C 1
ATOM 838 O O . ARG A 1 102 ? 7.571 -6.434 1.592 1.00 92.44 102 ARG A O 1
ATOM 845 N N . LEU A 1 103 ? 6.404 -7.163 -0.181 1.00 92.56 103 LEU A N 1
ATOM 846 C CA . LEU A 1 103 ? 5.691 -5.916 -0.442 1.00 92.56 103 LEU A CA 1
ATOM 847 C C . LEU A 1 103 ? 4.342 -5.943 0.281 1.00 92.56 103 LEU A C 1
ATOM 849 O O . LEU A 1 103 ? 3.583 -6.905 0.148 1.00 92.56 103 LEU A O 1
ATOM 853 N N . THR A 1 104 ? 4.037 -4.883 1.021 1.00 91.12 104 THR A N 1
ATOM 854 C CA . THR A 1 104 ? 2.776 -4.696 1.749 1.00 91.12 104 THR A CA 1
ATOM 855 C C . THR A 1 104 ? 2.316 -3.240 1.673 1.00 91.12 104 THR A C 1
ATOM 857 O O . THR A 1 104 ? 2.957 -2.404 1.036 1.00 91.12 104 THR A O 1
ATOM 860 N N . VAL A 1 105 ? 1.201 -2.941 2.331 1.00 85.62 105 VAL A N 1
ATOM 861 C CA . VAL A 1 105 ? 0.735 -1.584 2.615 1.00 85.62 105 VAL A CA 1
ATOM 862 C C . VAL A 1 105 ? 1.007 -1.241 4.076 1.00 85.62 105 VAL A C 1
ATOM 864 O O . VAL A 1 105 ? 0.749 -2.060 4.959 1.00 85.62 105 VAL A O 1
ATOM 867 N N . HIS A 1 106 ? 1.512 -0.035 4.327 1.00 85.62 106 HIS A N 1
ATOM 868 C CA . HIS A 1 106 ? 1.640 0.526 5.662 1.00 85.62 106 HIS A CA 1
ATOM 869 C C . HIS A 1 106 ? 0.239 0.784 6.252 1.00 85.62 106 HIS A C 1
ATOM 871 O O . HIS A 1 106 ? -0.521 1.569 5.675 1.00 85.62 106 HIS A O 1
ATOM 877 N N . PRO A 1 107 ? -0.121 0.166 7.391 1.00 80.19 107 PRO A N 1
ATOM 878 C CA . PRO A 1 107 ? -1.498 0.142 7.883 1.00 80.19 107 PRO A CA 1
ATOM 879 C C . PRO A 1 107 ? -2.097 1.521 8.192 1.00 80.19 107 PRO A C 1
ATOM 881 O O . PRO A 1 107 ? -3.300 1.694 8.030 1.00 80.19 107 PRO A O 1
ATOM 884 N N . ALA A 1 108 ? -1.274 2.491 8.610 1.00 75.62 108 ALA A N 1
ATOM 885 C CA . ALA A 1 108 ? -1.742 3.841 8.939 1.00 75.62 108 ALA A CA 1
ATOM 886 C C . ALA A 1 108 ? -1.718 4.829 7.764 1.00 75.62 108 ALA A C 1
ATOM 888 O O . ALA A 1 108 ? -2.442 5.812 7.797 1.00 75.62 108 ALA A O 1
ATOM 889 N N . THR A 1 109 ? -0.859 4.621 6.760 1.00 77.44 109 THR A N 1
ATOM 890 C CA . THR A 1 109 ? -0.630 5.629 5.700 1.00 77.44 109 THR A CA 1
ATOM 891 C C . THR A 1 109 ? -1.111 5.171 4.332 1.00 77.44 109 THR A C 1
ATOM 893 O O . THR A 1 109 ? -1.105 5.954 3.388 1.00 77.44 109 THR A O 1
ATOM 896 N N . GLY A 1 110 ? -1.456 3.889 4.172 1.00 78.50 110 GLY A N 1
ATOM 897 C CA . GLY A 1 110 ? -1.829 3.324 2.877 1.00 78.50 110 GLY A CA 1
ATOM 898 C C . GLY A 1 110 ? -0.664 3.214 1.883 1.00 78.50 110 GLY A C 1
ATOM 899 O O . GLY A 1 110 ? -0.851 2.733 0.765 1.00 78.50 110 GLY A O 1
ATOM 900 N N . GLN A 1 111 ? 0.551 3.618 2.265 1.00 80.19 111 GLN A N 1
ATOM 901 C CA . GLN A 1 111 ? 1.700 3.614 1.369 1.00 80.19 111 GLN A CA 1
ATOM 902 C C . GLN A 1 111 ? 2.251 2.207 1.164 1.00 80.19 111 GLN A C 1
ATOM 904 O O . GLN A 1 111 ? 2.259 1.372 2.064 1.00 80.19 111 GLN A O 1
ATOM 909 N N . SER A 1 112 ? 2.749 1.945 -0.039 1.00 85.62 112 SER A N 1
ATOM 910 C CA . SER A 1 112 ? 3.429 0.689 -0.343 1.00 85.62 112 SER A CA 1
ATOM 911 C C . SER A 1 112 ? 4.781 0.645 0.365 1.00 85.62 112 SER A C 1
ATOM 913 O O . SER A 1 112 ? 5.545 1.601 0.265 1.00 85.62 112 SER A O 1
ATOM 915 N N . VAL A 1 113 ? 5.100 -0.465 1.033 1.00 87.88 113 VAL A N 1
ATOM 916 C CA . VAL A 1 113 ? 6.361 -0.634 1.774 1.00 87.88 113 VAL A CA 1
ATOM 917 C C . VAL A 1 113 ? 6.946 -2.025 1.543 1.00 87.88 113 VAL A C 1
ATOM 919 O O . VAL A 1 113 ? 6.217 -3.018 1.479 1.00 87.88 113 VAL A O 1
ATOM 922 N N . ILE A 1 114 ? 8.276 -2.093 1.444 1.00 91.56 114 ILE A N 1
ATOM 923 C CA . ILE A 1 114 ? 9.046 -3.339 1.427 1.00 91.56 114 ILE A CA 1
ATOM 924 C C . ILE A 1 114 ? 9.480 -3.676 2.852 1.00 91.56 114 ILE A C 1
ATOM 926 O O . ILE A 1 114 ? 10.212 -2.916 3.480 1.00 91.56 114 ILE A O 1
ATOM 930 N N . LEU A 1 115 ? 9.057 -4.831 3.359 1.00 90.81 115 LEU A N 1
ATOM 931 C CA . LEU A 1 115 ? 9.480 -5.333 4.663 1.00 90.81 115 LEU A CA 1
ATOM 932 C C . LEU A 1 115 ? 10.834 -6.033 4.528 1.00 90.81 115 LEU A C 1
ATOM 934 O O . LEU A 1 115 ? 10.939 -7.083 3.888 1.00 90.81 115 LEU A O 1
ATOM 938 N N . VAL A 1 116 ? 11.866 -5.448 5.139 1.00 85.44 116 VAL A N 1
ATOM 939 C CA . VAL A 1 116 ? 13.249 -5.943 5.060 1.00 85.44 116 VAL A CA 1
ATOM 940 C C . VAL A 1 116 ? 13.450 -7.194 5.917 1.00 85.44 116 VAL A C 1
ATOM 942 O O . VAL A 1 116 ? 13.951 -8.206 5.423 1.00 85.44 116 VAL A O 1
ATOM 945 N N . LYS A 1 117 ? 13.034 -7.144 7.182 1.00 85.56 117 LYS A N 1
ATOM 946 C CA . LYS A 1 117 ? 12.984 -8.278 8.111 1.00 85.56 117 LYS A CA 1
ATOM 947 C C . LYS A 1 117 ? 11.613 -8.209 8.796 1.00 85.56 117 LYS A C 1
ATOM 949 O O . LYS A 1 117 ? 11.430 -7.368 9.663 1.00 85.56 117 LYS A O 1
ATOM 954 N N . PRO A 1 118 ? 10.589 -8.920 8.296 1.00 91.31 118 PRO A N 1
ATOM 955 C CA . PRO A 1 118 ? 9.262 -8.853 8.894 1.00 91.31 118 PRO A CA 1
ATOM 956 C C . PRO A 1 118 ? 9.174 -9.707 10.161 1.00 91.31 118 PRO A C 1
ATOM 958 O O . PRO A 1 118 ? 9.652 -10.839 10.171 1.00 91.31 118 PRO A O 1
ATOM 961 N N . ILE A 1 119 ? 8.465 -9.207 11.171 1.00 91.81 119 ILE A N 1
ATOM 962 C CA . ILE A 1 119 ? 7.955 -10.014 12.282 1.00 91.81 119 ILE A CA 1
ATOM 963 C C . ILE A 1 119 ? 6.545 -10.480 11.918 1.00 91.81 119 ILE A C 1
ATOM 965 O O . ILE A 1 119 ? 5.710 -9.679 11.490 1.00 91.81 119 ILE A O 1
ATOM 969 N N . GLN A 1 120 ? 6.266 -11.773 12.082 1.00 93.44 120 GLN A N 1
ATOM 970 C CA . GLN A 1 120 ? 4.913 -12.300 11.946 1.00 93.44 120 GLN A CA 1
ATOM 971 C C . GLN A 1 120 ? 4.185 -12.216 13.290 1.00 93.44 120 GLN A C 1
ATOM 973 O O . GLN A 1 120 ? 4.650 -12.770 14.280 1.00 93.44 120 GLN A O 1
ATOM 978 N N . ILE A 1 121 ? 3.041 -11.534 13.301 1.00 95.25 121 ILE A N 1
ATOM 979 C CA . ILE A 1 121 ? 2.147 -11.410 14.454 1.00 95.25 121 ILE A CA 1
ATOM 980 C C . ILE A 1 121 ? 0.798 -12.038 14.104 1.00 95.25 121 ILE A C 1
ATOM 982 O O . ILE A 1 121 ? 0.241 -11.788 13.029 1.00 95.25 121 ILE A O 1
ATOM 986 N N . GLU A 1 122 ? 0.272 -12.844 15.014 1.00 96.12 122 GLU A N 1
ATOM 987 C CA . GLU A 1 122 ? -1.043 -13.465 14.951 1.00 96.12 122 GLU A CA 1
ATOM 988 C C . GLU A 1 122 ? -2.051 -12.635 15.739 1.00 96.12 122 GLU A C 1
ATOM 990 O O . GLU A 1 122 ? -1.949 -12.487 16.955 1.00 96.12 122 GLU A O 1
ATOM 995 N N . PHE A 1 123 ? -3.038 -12.088 15.034 1.00 94.62 123 PHE A N 1
ATOM 996 C CA . PHE A 1 123 ? -4.126 -11.328 15.630 1.00 94.62 123 PHE A CA 1
ATOM 997 C C . PHE A 1 123 ? -5.350 -12.220 15.792 1.00 94.62 123 PHE A C 1
ATOM 999 O O . PHE A 1 123 ? -6.016 -12.556 14.812 1.00 94.62 123 PHE A O 1
ATOM 1006 N N . ASN A 1 124 ? -5.662 -12.577 17.030 1.00 93.50 124 ASN A N 1
ATOM 1007 C CA . ASN A 1 124 ? -6.871 -13.296 17.392 1.00 93.50 124 ASN A CA 1
ATOM 1008 C C . ASN A 1 124 ? -8.042 -12.319 17.485 1.00 93.50 124 ASN A C 1
ATOM 1010 O O . ASN A 1 124 ? -8.023 -11.372 18.271 1.00 93.50 124 ASN A O 1
ATOM 1014 N N . THR A 1 125 ? -9.062 -12.554 16.666 1.00 90.31 125 THR A N 1
ATOM 1015 C CA . THR A 1 125 ? -10.295 -11.765 16.618 1.00 90.31 125 THR A CA 1
ATOM 1016 C C . THR A 1 125 ? -11.504 -12.671 16.830 1.00 90.31 125 THR A C 1
ATOM 1018 O O . THR A 1 125 ? -11.400 -13.892 16.707 1.00 90.31 125 THR A O 1
ATOM 1021 N N . ASN A 1 126 ? -12.680 -12.082 17.045 1.00 83.00 126 ASN A N 1
ATOM 1022 C CA . ASN A 1 126 ? -13.932 -12.838 17.176 1.00 83.00 126 ASN A CA 1
ATOM 1023 C C . ASN A 1 126 ? -14.295 -13.643 15.909 1.00 83.00 126 ASN A C 1
ATOM 1025 O O . ASN A 1 126 ? -15.048 -14.606 15.995 1.00 83.00 126 ASN A O 1
ATOM 1029 N N . ASN A 1 127 ? -13.736 -13.285 14.745 1.00 83.12 127 ASN A N 1
ATOM 1030 C CA . ASN A 1 127 ? -13.935 -13.996 13.476 1.00 83.12 127 ASN A CA 1
ATOM 1031 C C . ASN A 1 127 ? -12.767 -14.941 13.131 1.00 83.12 127 ASN A C 1
ATOM 1033 O O . ASN A 1 127 ? -12.648 -15.379 11.986 1.00 83.12 127 ASN A O 1
ATOM 1037 N N . GLY A 1 128 ? -11.891 -15.235 14.097 1.00 88.38 128 GLY A N 1
ATOM 1038 C CA . GLY A 1 128 ? -10.729 -16.106 13.938 1.00 88.38 128 GLY A CA 1
ATOM 1039 C C . GLY A 1 128 ? -9.394 -15.364 13.938 1.00 88.38 128 GLY A C 1
ATOM 1040 O O . GLY A 1 128 ? -9.307 -14.167 14.233 1.00 88.38 128 GLY A O 1
ATOM 1041 N N . THR A 1 129 ? -8.336 -16.104 13.618 1.00 91.38 129 THR A N 1
ATOM 1042 C CA . THR A 1 129 ? -6.949 -15.630 13.677 1.00 91.38 129 THR A CA 1
ATOM 1043 C C . THR A 1 129 ? -6.482 -15.100 12.327 1.00 91.38 129 THR A C 1
ATOM 1045 O O . THR A 1 129 ? -6.639 -15.746 11.290 1.00 91.38 129 THR A O 1
ATOM 1048 N N . VAL A 1 130 ? -5.859 -13.922 12.335 1.00 89.75 130 VAL A N 1
ATOM 1049 C CA . VAL A 1 130 ? -5.265 -13.292 11.153 1.00 89.75 130 VAL A CA 1
ATOM 1050 C C . VAL A 1 130 ? -3.776 -13.069 11.390 1.00 89.75 130 VAL A C 1
ATOM 1052 O O . VAL A 1 130 ? -3.388 -12.217 12.183 1.00 89.75 130 VAL A O 1
ATOM 1055 N N . ALA A 1 131 ? -2.928 -13.780 10.649 1.00 91.44 131 ALA A N 1
ATOM 1056 C CA . ALA A 1 131 ? -1.486 -13.556 10.682 1.00 91.44 131 ALA A CA 1
ATOM 1057 C C . ALA A 1 131 ? -1.072 -12.397 9.756 1.00 91.44 131 ALA A C 1
ATOM 1059 O O . ALA A 1 131 ? -1.483 -12.322 8.590 1.00 91.44 131 ALA A O 1
ATOM 1060 N N . LYS A 1 132 ? -0.225 -11.493 10.253 1.00 90.94 132 LYS A N 1
ATOM 1061 C CA . LYS A 1 132 ? 0.301 -10.338 9.511 1.00 90.94 132 LYS A CA 1
ATOM 1062 C C . LYS A 1 132 ? 1.813 -10.239 9.664 1.00 90.94 132 LYS A C 1
ATOM 1064 O O . LYS A 1 132 ? 2.356 -10.511 10.722 1.00 90.94 132 LYS A O 1
ATOM 1069 N N . ASN A 1 133 ? 2.480 -9.835 8.585 1.00 91.62 133 ASN A N 1
ATOM 1070 C CA . ASN A 1 133 ? 3.906 -9.516 8.584 1.00 91.62 133 ASN A CA 1
ATOM 1071 C C . ASN A 1 133 ? 4.055 -8.006 8.781 1.00 91.62 133 ASN A C 1
ATOM 1073 O O . ASN A 1 133 ? 3.502 -7.251 7.979 1.00 91.62 133 ASN A O 1
ATOM 1077 N N . LEU A 1 134 ? 4.778 -7.591 9.813 1.00 92.56 134 LEU A N 1
ATOM 1078 C CA . LEU A 1 134 ? 4.933 -6.199 10.235 1.00 92.56 134 LEU A CA 1
ATOM 1079 C C . LEU A 1 134 ? 6.417 -5.820 10.281 1.00 92.56 134 LEU A C 1
ATOM 1081 O O . LEU A 1 134 ? 7.274 -6.692 10.429 1.00 92.56 134 LEU A O 1
ATOM 1085 N N . ALA A 1 135 ? 6.729 -4.533 10.130 1.00 90.25 135 ALA A N 1
ATOM 1086 C CA . ALA A 1 135 ? 8.086 -4.044 10.361 1.00 90.25 135 ALA A CA 1
ATOM 1087 C C . ALA A 1 135 ? 8.351 -3.880 11.866 1.00 90.25 135 ALA A C 1
ATOM 1089 O O . ALA A 1 135 ? 7.429 -3.615 12.634 1.00 90.25 135 ALA A O 1
ATOM 1090 N N . HIS A 1 136 ? 9.612 -4.018 12.273 1.00 90.50 136 HIS A N 1
ATOM 1091 C CA . HIS A 1 136 ? 10.042 -3.930 13.674 1.00 90.50 136 HIS A CA 1
ATOM 1092 C C . HIS A 1 136 ? 9.690 -2.585 14.330 1.00 90.50 136 HIS A C 1
ATOM 1094 O O . HIS A 1 136 ? 9.267 -2.544 15.484 1.00 90.50 136 HIS A O 1
ATOM 1100 N N . ASP A 1 137 ? 9.850 -1.496 13.582 1.00 85.88 137 ASP A N 1
ATOM 1101 C CA . ASP A 1 137 ? 9.711 -0.104 14.016 1.00 85.88 137 ASP A CA 1
ATOM 1102 C C . ASP A 1 137 ? 8.270 0.420 13.966 1.00 85.88 137 ASP A C 1
ATOM 1104 O O . ASP A 1 137 ? 7.992 1.533 14.408 1.00 85.88 137 ASP A O 1
ATOM 1108 N N . TRP A 1 138 ? 7.328 -0.369 13.451 1.00 90.38 138 TRP A N 1
ATOM 1109 C CA . TRP A 1 138 ? 5.925 0.026 13.421 1.00 90.38 138 TRP A CA 1
ATOM 1110 C C . TRP A 1 138 ? 5.298 -0.094 14.803 1.00 90.38 138 TRP A C 1
ATOM 1112 O O . TRP A 1 138 ? 5.381 -1.151 15.430 1.00 90.38 138 TRP A O 1
ATOM 1122 N N . HIS A 1 139 ? 4.597 0.953 15.234 1.00 91.88 139 HIS A N 1
ATOM 1123 C CA . HIS A 1 139 ? 3.719 0.898 16.401 1.00 91.88 139 HIS A CA 1
ATOM 1124 C C . HIS A 1 139 ? 2.616 -0.132 16.181 1.00 91.88 139 HIS A C 1
ATOM 1126 O O . HIS A 1 139 ? 1.944 -0.101 15.154 1.00 91.88 139 HIS A O 1
ATOM 1132 N N . LEU A 1 140 ? 2.392 -1.033 17.135 1.00 89.56 140 LEU A N 1
ATOM 1133 C CA . LEU A 1 140 ? 1.427 -2.120 16.960 1.00 89.56 140 LEU A CA 1
ATOM 1134 C C . LEU A 1 140 ? -0.027 -1.612 16.906 1.00 89.56 140 LEU A C 1
ATOM 1136 O O . LEU A 1 140 ? -0.878 -2.201 16.234 1.00 89.56 140 LEU A O 1
ATOM 1140 N N . SER A 1 141 ? -0.295 -0.470 17.542 1.00 87.56 141 SER A N 1
ATOM 1141 C CA . SER A 1 141 ? -1.593 0.219 17.576 1.00 87.56 141 SER A CA 1
ATOM 1142 C C . SER A 1 141 ? -2.172 0.532 16.197 1.00 87.56 141 SER A C 1
ATOM 1144 O O . SER A 1 141 ? -3.394 0.478 16.013 1.00 87.56 141 SER A O 1
ATOM 1146 N N . ILE A 1 142 ? -1.319 0.762 15.190 1.00 89.44 142 ILE A N 1
ATOM 1147 C CA . ILE A 1 142 ? -1.754 1.053 13.816 1.00 89.44 142 ILE A CA 1
ATOM 1148 C C . ILE A 1 142 ? -2.540 -0.104 13.190 1.00 89.44 142 ILE A C 1
ATOM 1150 O O . ILE A 1 142 ? -3.284 0.097 12.231 1.00 89.44 142 ILE A O 1
ATOM 1154 N N . MET A 1 143 ? -2.403 -1.320 13.727 1.00 89.94 143 MET A N 1
ATOM 1155 C CA . MET A 1 143 ? -3.117 -2.501 13.246 1.00 89.94 143 MET A CA 1
ATOM 1156 C C . MET A 1 143 ? -4.579 -2.542 13.695 1.00 89.94 143 MET A C 1
ATOM 1158 O O . MET A 1 143 ? -5.392 -3.201 13.044 1.00 89.94 143 MET A O 1
ATOM 1162 N N . LYS A 1 144 ? -4.950 -1.806 14.752 1.00 89.06 144 LYS A N 1
ATOM 1163 C CA . LYS A 1 144 ? -6.292 -1.846 15.352 1.00 89.06 144 LYS A CA 1
ATOM 1164 C C . LYS A 1 144 ? -7.391 -1.535 14.340 1.00 89.06 144 LYS A C 1
ATOM 1166 O O . LYS A 1 144 ? -8.324 -2.317 14.171 1.00 89.06 144 LYS A O 1
ATOM 1171 N N . ARG A 1 145 ? -7.274 -0.406 13.636 1.00 83.25 145 ARG A N 1
ATOM 1172 C CA . ARG A 1 145 ? -8.288 0.060 12.676 1.00 83.25 145 ARG A CA 1
ATOM 1173 C C . ARG A 1 145 ? -8.436 -0.894 11.478 1.00 83.25 145 ARG A C 1
ATOM 1175 O O . ARG A 1 145 ? -9.561 -1.333 11.243 1.00 83.25 145 ARG A O 1
ATOM 1182 N N . PRO A 1 146 ? -7.364 -1.302 10.771 1.00 82.88 146 PRO A N 1
ATOM 1183 C CA . PRO A 1 146 ? -7.455 -2.296 9.698 1.00 82.88 146 PRO A CA 1
ATOM 1184 C C . PRO A 1 146 ? -8.056 -3.639 10.128 1.00 82.88 146 PRO A C 1
ATOM 1186 O O . PRO A 1 146 ? -8.833 -4.222 9.374 1.00 82.88 146 PRO A O 1
ATOM 1189 N N . LEU A 1 147 ? -7.731 -4.128 11.330 1.00 87.25 147 LEU A N 1
ATOM 1190 C CA . LEU A 1 147 ? -8.303 -5.372 11.854 1.00 87.25 147 LEU A CA 1
ATOM 1191 C C . LEU A 1 147 ? -9.798 -5.220 12.149 1.00 87.25 147 LEU A C 1
ATOM 1193 O O . LEU A 1 147 ? -10.586 -6.060 11.723 1.00 87.25 147 LEU A O 1
ATOM 1197 N N . CYS A 1 148 ? -10.202 -4.118 12.788 1.00 82.56 148 CYS A N 1
ATOM 1198 C CA . CYS A 1 148 ? -11.611 -3.829 13.056 1.00 82.56 148 CYS A CA 1
ATOM 1199 C C . CYS A 1 148 ? -12.430 -3.713 11.764 1.00 82.56 148 CYS A C 1
ATOM 1201 O O . CYS A 1 148 ? -13.521 -4.273 11.672 1.00 82.56 148 CYS A O 1
ATOM 1203 N N . LEU A 1 149 ? -11.884 -3.045 10.742 1.00 81.25 149 LEU A N 1
ATOM 1204 C CA . LEU A 1 149 ? -12.509 -2.940 9.422 1.00 81.25 149 LEU A CA 1
ATOM 1205 C C . LEU A 1 149 ? -12.683 -4.314 8.763 1.00 81.25 149 LEU A C 1
ATOM 1207 O O . LEU A 1 149 ? -13.743 -4.585 8.200 1.00 81.25 149 LEU A O 1
ATOM 1211 N N . ALA A 1 150 ? -11.683 -5.196 8.869 1.00 78.56 150 ALA A N 1
ATOM 1212 C CA . ALA A 1 150 ? -11.746 -6.542 8.300 1.00 78.56 150 ALA A CA 1
ATOM 1213 C C . ALA A 1 150 ? -12.877 -7.393 8.906 1.00 78.56 150 ALA A C 1
ATOM 1215 O O . ALA A 1 150 ? -13.494 -8.180 8.190 1.00 78.56 150 ALA A O 1
ATOM 1216 N N . ILE A 1 151 ? -13.187 -7.197 10.192 1.00 82.81 151 ILE A N 1
ATOM 1217 C CA . ILE A 1 151 ? -14.280 -7.896 10.889 1.00 82.81 151 ILE A CA 1
ATOM 1218 C C . ILE A 1 151 ? -15.567 -7.062 11.017 1.00 82.81 151 ILE A C 1
ATOM 1220 O O . ILE A 1 151 ? -16.525 -7.511 11.638 1.00 82.81 151 ILE A O 1
ATOM 1224 N N . ARG A 1 152 ? -15.616 -5.874 10.395 1.00 79.88 152 ARG A N 1
ATOM 1225 C CA . ARG A 1 152 ? -16.764 -4.946 10.379 1.00 79.88 152 ARG A CA 1
ATOM 1226 C C . ARG A 1 152 ? -17.225 -4.474 11.765 1.00 79.88 152 ARG A C 1
ATOM 1228 O O . ARG A 1 152 ? -18.419 -4.281 11.985 1.00 79.88 152 ARG A O 1
ATOM 1235 N N . VAL A 1 153 ? -16.286 -4.237 12.681 1.00 78.94 153 VAL A N 1
ATOM 1236 C CA . VAL A 1 153 ? -16.565 -3.667 14.012 1.00 78.94 153 VAL A CA 1
ATOM 1237 C C . VAL A 1 153 ? -16.016 -2.247 14.154 1.00 78.94 153 VAL A C 1
ATOM 1239 O O . VAL A 1 153 ? -15.132 -1.821 13.411 1.00 78.94 153 VAL A O 1
ATOM 1242 N N . ASN A 1 154 ? -16.532 -1.495 15.130 1.00 78.06 154 ASN A N 1
ATOM 1243 C CA . ASN A 1 154 ? -16.045 -0.151 15.430 1.00 78.06 154 ASN A CA 1
ATOM 1244 C C . ASN A 1 154 ? -14.753 -0.212 16.265 1.00 78.06 154 ASN A C 1
ATOM 1246 O O . ASN A 1 154 ? -14.766 -0.703 17.396 1.00 78.06 154 ASN A O 1
ATOM 1250 N N . SER A 1 155 ? -13.660 0.347 15.738 1.00 81.69 155 SER A N 1
ATOM 1251 C CA . SER A 1 155 ? -12.356 0.384 16.412 1.00 81.69 155 SER A CA 1
ATOM 1252 C C . SER A 1 155 ? -12.327 1.218 17.690 1.00 81.69 155 SER A C 1
ATOM 1254 O O . SER A 1 155 ? -11.441 1.019 18.511 1.00 81.69 155 SER A O 1
ATOM 1256 N N . ALA A 1 156 ? -13.267 2.150 17.881 1.00 79.88 156 ALA A N 1
ATOM 1257 C CA . ALA A 1 156 ? -13.372 2.914 19.125 1.00 79.88 156 ALA A CA 1
ATOM 1258 C C . ALA A 1 156 ? -13.747 2.019 20.316 1.00 79.88 156 ALA A C 1
ATOM 1260 O O . ALA A 1 156 ? -13.308 2.277 21.436 1.00 79.88 156 ALA A O 1
ATOM 1261 N N . ASN A 1 157 ? -14.499 0.948 20.043 1.00 85.75 157 ASN A N 1
ATOM 1262 C CA . ASN A 1 157 ? -15.018 0.010 21.034 1.00 85.75 157 ASN A CA 1
ATOM 1263 C C . ASN A 1 157 ? -14.099 -1.193 21.245 1.00 85.75 157 ASN A C 1
ATOM 1265 O O . ASN A 1 157 ? -14.509 -2.121 21.923 1.00 85.75 157 ASN A O 1
ATOM 1269 N N . HIS A 1 158 ? -12.914 -1.228 20.638 1.00 88.50 158 HIS A N 1
ATOM 1270 C CA . HIS A 1 158 ? -12.002 -2.363 20.735 1.00 88.50 158 HIS A CA 1
ATOM 1271 C C . HIS A 1 158 ? -10.604 -1.901 21.119 1.00 88.50 158 HIS A C 1
ATOM 1273 O O . HIS A 1 158 ? -10.224 -0.772 20.808 1.00 88.50 158 HIS A O 1
ATOM 1279 N N . ASP A 1 159 ? -9.844 -2.794 21.740 1.00 90.69 159 ASP A N 1
ATOM 1280 C CA . ASP A 1 159 ? -8.424 -2.632 22.021 1.00 90.69 159 ASP A CA 1
ATOM 1281 C C . ASP A 1 159 ? -7.636 -3.844 21.543 1.00 90.69 159 ASP A C 1
ATOM 1283 O O . ASP A 1 159 ? -8.148 -4.963 21.453 1.00 90.69 159 ASP A O 1
ATOM 1287 N N . LEU A 1 160 ? -6.370 -3.589 21.217 1.00 94.12 160 LEU A N 1
ATOM 1288 C CA . LEU A 1 160 ? -5.393 -4.655 21.091 1.00 94.12 160 LEU A CA 1
ATOM 1289 C C . LEU A 1 160 ? -4.889 -4.981 22.493 1.00 94.12 160 LEU A C 1
ATOM 1291 O O . LEU A 1 160 ? -4.484 -4.082 23.228 1.00 94.12 160 LEU A O 1
ATOM 1295 N N . CYS A 1 161 ? -4.917 -6.256 22.847 1.00 94.31 161 CYS A N 1
ATOM 1296 C CA . CYS A 1 161 ? -4.526 -6.768 24.146 1.00 94.31 161 CYS A CA 1
ATOM 1297 C C . CYS A 1 161 ? -3.415 -7.806 24.000 1.00 94.31 161 CYS A C 1
ATOM 1299 O O . CYS A 1 161 ? -3.372 -8.565 23.025 1.00 94.31 161 CYS A O 1
ATOM 1301 N N . ASN A 1 162 ? -2.542 -7.861 25.000 1.00 93.81 162 ASN A N 1
ATOM 1302 C CA . ASN A 1 162 ? -1.530 -8.903 25.122 1.00 93.81 162 ASN A CA 1
ATOM 1303 C C . ASN A 1 162 ? -2.160 -10.258 25.537 1.00 93.81 162 ASN A C 1
ATOM 1305 O O . ASN A 1 162 ? -3.363 -10.318 25.821 1.00 93.81 162 ASN A O 1
ATOM 1309 N N . PRO A 1 163 ? -1.387 -11.361 25.599 1.00 93.62 163 PRO A N 1
ATOM 1310 C CA . PRO A 1 163 ? -1.905 -12.662 26.030 1.00 93.62 163 PRO A CA 1
ATOM 1311 C C . PRO A 1 163 ? -2.458 -12.697 27.458 1.00 93.62 163 PRO A C 1
ATOM 1313 O O . PRO A 1 163 ? -3.301 -13.537 27.757 1.00 93.62 163 PRO A O 1
ATOM 1316 N N . ASN A 1 164 ? -2.051 -11.756 28.312 1.00 91.56 164 ASN A N 1
ATOM 1317 C CA . ASN A 1 164 ? -2.568 -11.618 29.675 1.00 91.56 164 ASN A CA 1
ATOM 1318 C C . ASN A 1 164 ? -3.917 -10.873 29.718 1.00 91.56 164 ASN A C 1
ATOM 1320 O O . ASN A 1 164 ? -4.546 -10.793 30.768 1.00 91.56 164 ASN A O 1
ATOM 1324 N N . GLY A 1 165 ? -4.385 -10.339 28.584 1.00 88.00 165 GLY A N 1
ATOM 1325 C CA . GLY A 1 165 ? -5.632 -9.584 28.478 1.00 88.00 165 GLY A CA 1
ATOM 1326 C C . GLY A 1 165 ? -5.498 -8.090 28.771 1.00 88.00 165 GLY A C 1
ATOM 1327 O O . GLY A 1 165 ? -6.512 -7.397 28.782 1.00 88.00 165 GLY A O 1
ATOM 1328 N N . GLU A 1 166 ? -4.283 -7.582 28.963 1.00 90.31 166 GLU A N 1
ATOM 1329 C CA . GLU A 1 166 ? -4.040 -6.162 29.222 1.00 90.31 166 GLU A CA 1
ATOM 1330 C C . GLU A 1 166 ? -3.969 -5.384 27.897 1.00 90.31 166 GLU A C 1
ATOM 1332 O O . GLU A 1 166 ? -3.377 -5.890 26.934 1.00 90.31 166 GLU A O 1
ATOM 1337 N N . PRO A 1 167 ? -4.529 -4.162 27.817 1.00 90.62 167 PRO A N 1
ATOM 1338 C CA . PRO A 1 167 ? -4.370 -3.296 26.653 1.00 90.62 167 PRO A CA 1
ATOM 1339 C C . PRO A 1 167 ? -2.895 -3.017 26.344 1.00 90.62 167 PRO A C 1
ATOM 1341 O O . PRO A 1 167 ? -2.079 -2.802 27.240 1.00 90.62 167 PRO A O 1
ATOM 1344 N N . ILE A 1 168 ? -2.557 -3.011 25.059 1.00 90.50 168 ILE A N 1
ATOM 1345 C CA . ILE A 1 168 ? -1.211 -2.699 24.579 1.00 90.50 168 ILE A CA 1
ATOM 1346 C C . ILE A 1 168 ? -1.037 -1.179 24.549 1.00 90.50 168 ILE A C 1
ATOM 1348 O O . ILE A 1 168 ? -1.933 -0.462 24.111 1.00 90.50 168 ILE A O 1
ATOM 1352 N N . ASP A 1 169 ? 0.128 -0.698 24.987 1.00 86.62 169 ASP A N 1
ATOM 1353 C CA . ASP A 1 169 ? 0.515 0.708 24.851 1.00 86.62 169 ASP A CA 1
ATOM 1354 C C . ASP A 1 169 ? 0.528 1.116 23.370 1.00 86.62 169 ASP A C 1
ATOM 1356 O O . ASP A 1 169 ? 1.166 0.464 22.537 1.00 86.62 169 ASP A O 1
ATOM 1360 N N . ASP A 1 170 ? -0.157 2.214 23.044 1.00 83.56 170 ASP A N 1
ATOM 1361 C CA . ASP A 1 170 ? -0.273 2.700 21.673 1.00 83.56 170 ASP A CA 1
ATOM 1362 C C . ASP A 1 170 ? 1.087 3.087 21.054 1.00 83.56 170 ASP A C 1
ATOM 1364 O O . ASP A 1 170 ? 1.216 3.079 19.826 1.00 83.56 170 ASP A O 1
ATOM 1368 N N . ASN A 1 171 ? 2.103 3.358 21.885 1.00 85.00 171 ASN A N 1
ATOM 1369 C CA . ASN A 1 171 ? 3.475 3.672 21.474 1.00 85.00 171 ASN A CA 1
ATOM 1370 C C . ASN A 1 171 ? 4.413 2.454 21.445 1.00 85.00 171 ASN A C 1
ATOM 1372 O O . ASN A 1 171 ? 5.595 2.597 21.131 1.00 85.00 171 ASN A O 1
ATOM 1376 N N . MET A 1 172 ? 3.928 1.250 21.756 1.00 90.38 172 MET A N 1
ATOM 1377 C CA . MET A 1 172 ? 4.758 0.049 21.705 1.00 90.38 172 MET A CA 1
ATOM 1378 C C . MET A 1 172 ? 5.017 -0.363 20.253 1.00 90.38 172 MET A C 1
ATOM 1380 O O . MET A 1 172 ? 4.083 -0.574 19.470 1.00 90.38 172 MET A O 1
ATOM 1384 N N . THR A 1 173 ? 6.292 -0.505 19.887 1.00 93.38 173 THR A N 1
ATOM 1385 C CA . THR A 1 173 ? 6.663 -1.015 18.563 1.00 93.38 173 THR A CA 1
ATOM 1386 C C . THR A 1 173 ? 6.431 -2.521 18.465 1.00 93.38 173 THR A C 1
ATOM 1388 O O . THR A 1 173 ? 6.348 -3.237 19.464 1.00 93.38 173 THR A O 1
ATOM 1391 N N . THR A 1 174 ? 6.341 -3.024 17.238 1.00 93.25 174 THR A N 1
ATOM 1392 C CA . THR A 1 174 ? 6.182 -4.454 16.957 1.00 93.25 174 THR A CA 1
ATOM 1393 C C . THR A 1 174 ? 7.332 -5.262 17.557 1.00 93.25 174 THR A C 1
ATOM 1395 O O . THR A 1 174 ? 7.093 -6.317 18.137 1.00 93.25 174 THR A O 1
ATOM 1398 N N . ASP A 1 175 ? 8.566 -4.764 17.456 1.00 92.81 175 ASP A N 1
ATOM 1399 C CA . ASP A 1 175 ? 9.750 -5.419 18.019 1.00 92.81 175 ASP A CA 1
ATOM 1400 C C . ASP A 1 175 ? 9.713 -5.476 19.551 1.00 92.81 175 ASP A C 1
ATOM 1402 O O . ASP A 1 175 ? 9.886 -6.545 20.137 1.00 92.81 175 ASP A O 1
ATOM 1406 N N . GLN A 1 176 ? 9.388 -4.350 20.197 1.00 94.88 176 GLN A N 1
ATOM 1407 C CA . GLN A 1 176 ? 9.241 -4.276 21.653 1.00 94.88 176 GLN A CA 1
ATOM 1408 C C . GLN A 1 176 ? 8.144 -5.218 22.158 1.00 94.88 176 GLN A C 1
ATOM 1410 O O . GLN A 1 176 ? 8.337 -5.926 23.148 1.00 94.88 176 GLN A O 1
ATOM 1415 N N . TYR A 1 177 ? 7.001 -5.254 21.467 1.00 96.44 177 TYR A N 1
ATOM 1416 C CA . TYR A 1 177 ? 5.917 -6.171 21.797 1.00 96.44 177 TYR A CA 1
ATOM 1417 C C . TYR A 1 177 ? 6.357 -7.627 21.648 1.00 96.44 177 TYR A C 1
ATOM 1419 O O . TYR A 1 177 ? 6.156 -8.424 22.562 1.00 96.44 177 TYR A O 1
ATOM 1427 N N . PHE A 1 178 ? 6.984 -7.966 20.518 1.00 95.06 178 PHE A N 1
ATOM 1428 C CA . PHE A 1 178 ? 7.392 -9.332 20.207 1.00 95.06 178 PHE A CA 1
ATOM 1429 C C . PHE A 1 178 ? 8.382 -9.885 21.230 1.00 95.06 178 PHE A C 1
ATOM 1431 O O . PHE A 1 178 ? 8.220 -11.009 21.701 1.00 95.06 178 PHE A O 1
ATOM 1438 N N . GLN A 1 179 ? 9.367 -9.081 21.631 1.00 94.81 179 GLN A N 1
ATOM 1439 C CA . GLN A 1 179 ? 10.332 -9.468 22.660 1.00 94.81 179 GLN A CA 1
ATOM 1440 C C . GLN A 1 179 ? 9.675 -9.685 24.029 1.00 94.81 179 GLN A C 1
ATOM 1442 O O . GLN A 1 179 ? 10.120 -10.542 24.790 1.00 94.81 179 GLN A O 1
ATOM 1447 N N . LYS A 1 180 ? 8.620 -8.926 24.349 1.00 96.31 180 LYS A N 1
ATOM 1448 C CA . LYS A 1 180 ? 7.973 -8.966 25.665 1.00 96.31 180 LYS A CA 1
ATOM 1449 C C . LYS A 1 180 ? 6.878 -10.030 25.785 1.00 96.31 180 LYS A C 1
ATOM 1451 O O . LYS A 1 180 ? 6.766 -10.664 26.829 1.00 96.31 180 LYS A O 1
ATOM 1456 N N . TYR A 1 181 ? 6.058 -10.203 24.752 1.00 95.38 181 TYR A N 1
ATOM 1457 C CA . TYR A 1 181 ? 4.832 -11.012 24.801 1.00 95.38 181 TYR A CA 1
ATOM 1458 C C . TYR A 1 181 ? 4.754 -12.084 23.703 1.00 95.38 181 TYR A C 1
ATOM 1460 O O . TYR A 1 181 ? 3.797 -12.858 23.666 1.00 95.38 181 TYR A O 1
ATOM 1468 N N . GLY A 1 182 ? 5.741 -12.152 22.806 1.00 94.56 182 GLY A N 1
ATOM 1469 C CA . GLY A 1 182 ? 5.751 -13.079 21.679 1.00 94.56 182 GLY A CA 1
ATOM 1470 C C . GLY A 1 182 ? 4.896 -12.606 20.502 1.00 94.56 182 GLY A C 1
ATOM 1471 O O . GLY A 1 182 ? 4.742 -11.417 20.241 1.00 94.56 182 GLY A O 1
ATOM 1472 N N . HIS A 1 183 ? 4.350 -13.551 19.740 1.00 95.38 183 HIS A N 1
ATOM 1473 C CA . HIS A 1 183 ? 3.729 -13.270 18.441 1.00 95.38 183 HIS A CA 1
ATOM 1474 C C . HIS A 1 183 ? 2.203 -13.162 18.472 1.00 95.38 183 HIS A C 1
ATOM 1476 O O . HIS A 1 183 ? 1.612 -12.895 17.433 1.00 95.38 183 HIS A O 1
ATOM 1482 N N . VAL A 1 184 ? 1.551 -13.373 19.616 1.00 96.12 184 VAL A N 1
ATOM 1483 C CA . VAL A 1 184 ? 0.083 -13.421 19.700 1.00 96.12 184 VAL A CA 1
ATOM 1484 C C . VAL A 1 184 ? -0.460 -12.110 20.249 1.00 96.12 184 VAL A C 1
ATOM 1486 O O . VAL A 1 184 ? 0.008 -11.629 21.277 1.00 96.12 184 VAL A O 1
ATOM 1489 N N . VAL A 1 185 ? -1.471 -11.553 19.587 1.00 96.25 185 VAL A N 1
ATOM 1490 C CA . VAL A 1 185 ? -2.206 -10.342 19.978 1.00 96.25 185 VAL A CA 1
ATOM 1491 C C . VAL A 1 185 ? -3.700 -10.631 19.913 1.00 96.25 185 VAL A C 1
ATOM 1493 O O . VAL A 1 185 ? -4.165 -11.294 18.991 1.00 96.25 185 VAL A O 1
ATOM 1496 N N . PHE A 1 186 ? -4.479 -10.094 20.845 1.00 95.19 186 PHE A N 1
ATOM 1497 C CA . PHE A 1 186 ? -5.935 -10.225 20.849 1.00 95.19 186 PHE A CA 1
ATOM 1498 C C . PHE A 1 186 ? -6.593 -8.894 20.495 1.00 95.19 186 PHE A C 1
ATOM 1500 O O . PHE A 1 186 ? -6.199 -7.863 21.018 1.00 95.19 186 PHE A O 1
ATOM 1507 N N . LEU A 1 187 ? -7.612 -8.898 19.638 1.00 93.94 187 LEU A N 1
ATOM 1508 C CA . LEU A 1 187 ? -8.498 -7.752 19.439 1.00 93.94 187 LEU A CA 1
ATOM 1509 C C . LEU A 1 187 ? -9.774 -7.989 20.251 1.00 93.94 187 LEU A C 1
ATOM 1511 O O . LEU A 1 187 ? -10.580 -8.840 19.878 1.00 93.94 187 LEU A O 1
ATOM 1515 N N . LYS A 1 188 ? -9.954 -7.248 21.345 1.00 90.25 188 LYS A N 1
ATOM 1516 C CA . LYS A 1 188 ? -11.083 -7.420 22.273 1.00 90.25 188 LYS A CA 1
ATOM 1517 C C . LYS A 1 188 ? -11.967 -6.187 22.317 1.00 90.25 188 LYS A C 1
ATOM 1519 O O . LYS A 1 188 ? -11.488 -5.078 22.098 1.00 90.25 188 LYS A O 1
ATOM 1524 N N . GLN A 1 189 ? -13.250 -6.371 22.612 1.00 88.50 189 GLN A N 1
ATOM 1525 C CA . GLN A 1 189 ? -14.166 -5.262 22.847 1.00 88.50 189 GLN A CA 1
ATOM 1526 C C . GLN A 1 189 ? -13.906 -4.648 24.235 1.00 88.50 189 GLN A C 1
ATOM 1528 O O . GLN A 1 189 ? -13.797 -5.357 25.233 1.00 88.50 189 GLN A O 1
ATOM 1533 N N . LYS A 1 190 ? -13.840 -3.318 24.307 1.00 78.62 190 LYS A N 1
ATOM 1534 C CA . LYS A 1 190 ? -13.878 -2.550 25.553 1.00 78.62 190 LYS A CA 1
ATOM 1535 C C . LYS A 1 190 ? -15.228 -2.828 26.215 1.00 78.62 190 LYS A C 1
ATOM 1537 O O . LYS A 1 190 ? -16.253 -2.495 25.621 1.00 78.62 190 LYS A O 1
ATOM 1542 N N . ASN A 1 191 ? -15.222 -3.429 27.404 1.00 59.62 191 ASN A N 1
ATOM 1543 C CA . ASN A 1 191 ? -16.385 -3.796 28.238 1.00 59.62 191 ASN A CA 1
ATOM 1544 C C . ASN A 1 191 ? -16.864 -5.258 28.189 1.00 59.62 191 ASN A C 1
ATOM 1546 O O . ASN A 1 191 ? -18.003 -5.525 28.567 1.00 59.62 191 ASN A O 1
ATOM 1550 N N . GLU A 1 192 ? -16.016 -6.221 27.835 1.00 50.09 192 GLU A N 1
ATOM 1551 C CA . GLU A 1 192 ? -16.209 -7.568 28.388 1.00 50.09 192 GLU A CA 1
ATOM 1552 C C . GLU A 1 192 ? -15.486 -7.661 29.736 1.00 50.09 192 GLU A C 1
ATOM 1554 O O . GLU A 1 192 ? -14.273 -7.856 29.804 1.00 50.09 192 GLU A O 1
ATOM 1559 N N . GLU A 1 193 ? -16.243 -7.491 30.827 1.00 37.47 193 GLU A N 1
ATOM 1560 C CA . GLU A 1 193 ? -15.845 -8.042 32.122 1.00 37.47 193 GLU A CA 1
ATOM 1561 C C . GLU A 1 193 ? -15.540 -9.531 31.943 1.00 37.47 193 GLU A C 1
ATOM 1563 O O . GLU A 1 193 ? -16.263 -10.258 31.256 1.00 37.47 193 GLU A O 1
ATOM 1568 N N . PHE A 1 194 ? -14.459 -9.972 32.577 1.00 33.06 194 PHE A N 1
ATOM 1569 C CA . PHE A 1 194 ? -14.028 -11.359 32.640 1.00 33.06 194 PHE A CA 1
ATOM 1570 C C . PHE A 1 194 ? -15.186 -12.244 33.135 1.00 33.06 194 PHE A C 1
ATOM 1572 O O . PHE A 1 194 ? -15.399 -12.408 34.333 1.00 33.06 194 PHE A O 1
ATOM 1579 N N . LYS A 1 195 ? -15.941 -12.855 32.220 1.00 30.86 195 LYS A N 1
ATOM 1580 C CA . LYS A 1 195 ? -16.683 -14.072 32.535 1.00 30.86 195 LYS A CA 1
ATOM 1581 C C . LYS A 1 195 ? -15.792 -15.227 32.137 1.00 30.86 195 LYS A C 1
ATOM 1583 O O . LYS A 1 195 ? -15.741 -15.599 30.968 1.00 30.86 195 LYS A O 1
ATOM 1588 N N . THR A 1 196 ? -15.117 -15.814 33.119 1.00 32.47 196 THR A N 1
ATOM 1589 C CA . THR A 1 196 ? -14.709 -17.215 33.032 1.00 32.47 196 THR A CA 1
ATOM 1590 C C . THR A 1 196 ? -15.965 -18.021 32.702 1.00 32.47 196 THR A C 1
ATOM 1592 O O . THR A 1 196 ? -16.791 -18.269 33.578 1.00 32.47 196 THR A O 1
ATOM 1595 N N . HIS A 1 197 ? -16.181 -18.352 31.430 1.00 33.72 197 HIS A N 1
ATOM 1596 C CA . HIS A 1 197 ? -17.163 -19.367 31.086 1.00 33.72 197 HIS A CA 1
ATOM 1597 C C . HIS A 1 197 ? -16.521 -20.710 31.399 1.00 33.72 197 HIS A C 1
ATOM 1599 O O . HIS A 1 197 ? -15.689 -21.223 30.654 1.00 33.72 197 HIS A O 1
ATOM 1605 N N . ASP A 1 198 ? -16.895 -21.217 32.568 1.00 33.00 198 ASP A N 1
ATOM 1606 C CA . ASP A 1 198 ? -16.934 -22.635 32.877 1.00 33.00 198 ASP A CA 1
ATOM 1607 C C . ASP A 1 198 ? -17.478 -23.397 31.652 1.00 33.00 198 ASP A C 1
ATOM 1609 O O . ASP A 1 198 ? -18.549 -23.079 31.123 1.00 33.00 198 ASP A O 1
ATOM 1613 N N . LEU A 1 199 ? -16.709 -24.368 31.157 1.00 37.19 199 LEU A N 1
ATOM 1614 C CA . LEU A 1 199 ? -16.974 -25.128 29.927 1.00 37.19 199 LEU A CA 1
ATOM 1615 C C . LEU A 1 199 ? -18.145 -26.124 30.070 1.00 37.19 199 LEU A C 1
ATOM 1617 O O . LEU A 1 199 ? -18.218 -27.109 29.340 1.00 37.19 199 LEU A O 1
ATOM 1621 N N . THR A 1 200 ? -19.078 -25.887 30.993 1.00 38.56 200 THR A N 1
ATOM 1622 C CA . THR A 1 200 ? -20.120 -26.850 31.375 1.00 38.56 200 THR A CA 1
ATOM 1623 C C . THR A 1 200 ? -21.561 -26.376 31.160 1.00 38.56 200 THR A C 1
ATOM 1625 O O . THR A 1 200 ? -22.479 -27.158 31.394 1.00 38.56 200 THR A O 1
ATOM 1628 N N . GLN A 1 201 ? -21.812 -25.162 30.645 1.00 34.72 201 GLN A N 1
ATOM 1629 C CA . GLN A 1 201 ? -23.190 -24.648 30.493 1.00 34.72 201 GLN A CA 1
ATOM 1630 C C . GLN A 1 201 ? -23.642 -24.234 29.081 1.00 34.72 201 GLN A C 1
ATOM 1632 O O . GLN A 1 201 ? -24.707 -23.634 28.944 1.00 34.72 201 GLN A O 1
ATOM 1637 N N . TRP A 1 202 ? -22.960 -24.638 27.999 1.00 31.88 202 TRP A N 1
ATOM 1638 C CA . TRP A 1 202 ? -23.587 -24.573 26.665 1.00 31.88 202 TRP A CA 1
ATOM 1639 C C . TRP A 1 202 ? -24.550 -25.750 26.456 1.00 31.88 202 TRP A C 1
ATOM 1641 O O . TRP A 1 202 ? -24.319 -26.669 25.676 1.00 31.88 202 TRP A O 1
ATOM 1651 N N . SER A 1 203 ? -25.669 -25.718 27.168 1.00 36.22 203 SER A N 1
ATOM 1652 C CA . SER A 1 203 ? -26.907 -26.315 26.687 1.00 36.22 203 SER A CA 1
ATOM 1653 C C . SER A 1 203 ? -28.061 -25.475 27.219 1.00 36.22 203 SER A C 1
ATOM 1655 O O . SER A 1 203 ? -28.195 -25.285 28.423 1.00 36.22 203 SER A O 1
ATOM 1657 N N . ASN A 1 204 ? -28.886 -24.990 26.289 1.00 41.41 204 ASN A N 1
ATOM 1658 C CA . ASN A 1 204 ? -30.152 -24.283 26.509 1.00 41.41 204 ASN A CA 1
ATOM 1659 C C . ASN A 1 204 ? -30.048 -22.760 26.710 1.00 41.41 204 ASN A C 1
ATOM 1661 O O . ASN A 1 204 ? -30.131 -22.275 27.825 1.00 41.41 204 ASN A O 1
ATOM 1665 N N . THR A 1 205 ? -29.941 -22.012 25.602 1.00 34.50 205 THR A N 1
ATOM 1666 C CA . THR A 1 205 ? -30.945 -21.003 25.177 1.00 34.50 205 THR A CA 1
ATOM 1667 C C . THR A 1 205 ? -30.491 -20.335 23.874 1.00 34.50 205 THR A C 1
ATOM 1669 O O . THR A 1 205 ? -29.718 -19.382 23.880 1.00 34.50 205 THR A O 1
ATOM 1672 N N . LEU A 1 206 ? -30.988 -20.832 22.741 1.00 34.12 206 LEU A N 1
ATOM 1673 C CA . LEU A 1 206 ? -31.026 -20.094 21.476 1.00 34.12 206 LEU A CA 1
ATOM 1674 C C . LEU A 1 206 ? -32.400 -19.409 21.387 1.00 34.12 206 LEU A C 1
ATOM 1676 O O . LEU A 1 206 ? -33.404 -20.097 21.585 1.00 34.12 206 LEU A O 1
ATOM 1680 N N . PRO A 1 207 ? -32.499 -18.104 21.076 1.00 33.75 207 PRO A N 1
ATOM 1681 C CA . PRO A 1 207 ? -33.769 -17.520 20.667 1.00 33.75 207 PRO A CA 1
ATOM 1682 C C . PRO A 1 207 ? -34.188 -18.151 19.337 1.00 33.75 207 PRO A C 1
ATOM 1684 O O . PRO A 1 207 ? -33.397 -18.220 18.394 1.00 33.75 207 PRO A O 1
ATOM 1687 N N . SER A 1 208 ? -35.425 -18.628 19.259 1.00 42.00 208 SER A N 1
ATOM 1688 C CA . SER A 1 208 ? -36.002 -19.161 18.030 1.00 42.00 208 SER A CA 1
ATOM 1689 C C . SER A 1 208 ? -36.098 -18.072 16.956 1.00 42.00 208 SER A C 1
ATOM 1691 O O . SER A 1 208 ? -36.520 -16.945 17.219 1.00 42.00 208 SER A O 1
ATOM 1693 N N . LEU A 1 209 ? -35.711 -18.421 15.724 1.00 38.88 209 LEU A N 1
ATOM 1694 C CA . LEU A 1 209 ? -35.970 -17.598 14.542 1.00 38.88 209 LEU A CA 1
ATOM 1695 C C . LEU A 1 209 ? -37.485 -17.352 14.388 1.00 38.88 209 LEU A C 1
ATOM 1697 O O . LEU A 1 209 ? -38.270 -18.281 14.604 1.00 38.88 209 LEU A O 1
ATOM 1701 N N . PRO A 1 210 ? -37.916 -16.141 13.983 1.00 38.16 210 PRO A N 1
ATOM 1702 C CA . PRO A 1 210 ? -39.321 -15.879 13.698 1.00 38.16 210 PRO A CA 1
ATOM 1703 C C . PRO A 1 210 ? -39.796 -16.730 12.513 1.00 38.16 210 PRO A C 1
ATOM 1705 O O . PRO A 1 210 ? -39.055 -16.956 11.552 1.00 38.16 210 PRO A O 1
ATOM 1708 N N . SER A 1 211 ? -41.038 -17.214 12.592 1.00 42.66 211 SER A N 1
ATOM 1709 C CA . SER A 1 211 ? -41.622 -18.088 11.576 1.00 42.66 211 SER A CA 1
ATOM 1710 C C . SER A 1 211 ? -41.802 -17.364 10.225 1.00 42.66 211 SER A C 1
ATOM 1712 O O . SER A 1 211 ? -41.948 -16.134 10.192 1.00 42.66 211 SER A O 1
ATOM 1714 N N . PRO A 1 212 ? -41.840 -18.107 9.097 1.00 43.34 212 PRO A N 1
ATOM 1715 C CA . PRO A 1 212 ? -41.900 -17.551 7.736 1.00 43.34 212 PRO A CA 1
ATOM 1716 C C . PRO A 1 212 ? -43.099 -16.631 7.447 1.00 43.34 212 PRO A C 1
ATOM 1718 O O . PRO A 1 212 ? -43.106 -15.915 6.448 1.00 43.34 212 PRO A O 1
ATOM 1721 N N . GLU A 1 213 ? -44.106 -16.613 8.318 1.00 46.62 213 GLU A N 1
ATOM 1722 C CA . GLU A 1 213 ? -45.327 -15.820 8.162 1.00 46.62 213 GLU A CA 1
ATOM 1723 C C . GLU A 1 213 ? -45.155 -14.342 8.552 1.00 46.62 213 GLU A C 1
ATOM 1725 O O . GLU A 1 213 ? -45.970 -13.508 8.162 1.00 46.62 213 GLU A O 1
ATOM 1730 N N . GLN A 1 214 ? -44.080 -13.970 9.260 1.00 40.56 214 GLN A N 1
ATOM 1731 C CA . GLN A 1 214 ? -43.816 -12.561 9.597 1.00 40.56 214 GLN A CA 1
ATOM 1732 C C . GLN A 1 214 ? -43.071 -11.784 8.497 1.00 40.56 214 GLN A C 1
ATOM 1734 O O . GLN A 1 214 ? -42.988 -10.557 8.561 1.00 40.56 214 GLN A O 1
ATOM 1739 N N . LEU A 1 215 ? -42.576 -12.462 7.453 1.00 39.03 215 LEU A N 1
ATOM 1740 C CA . LEU A 1 215 ? -41.818 -11.837 6.360 1.00 39.03 215 LEU A CA 1
ATOM 1741 C C . LEU A 1 215 ? -42.700 -11.301 5.212 1.00 39.03 215 LEU A C 1
ATOM 1743 O O . LEU A 1 215 ? -42.209 -10.596 4.335 1.00 39.03 215 LEU A O 1
ATOM 1747 N N . THR A 1 216 ? -44.004 -11.590 5.207 1.00 37.19 216 THR A N 1
ATOM 1748 C CA . THR A 1 216 ? -44.919 -11.260 4.094 1.00 37.19 216 THR A CA 1
ATOM 1749 C C . THR A 1 216 ? -45.601 -9.891 4.203 1.00 37.19 216 THR A C 1
ATOM 1751 O O . THR A 1 216 ? -46.348 -9.513 3.303 1.00 37.19 216 THR A O 1
ATOM 1754 N N . LYS A 1 217 ? -45.326 -9.096 5.248 1.00 43.16 217 LYS A N 1
ATOM 1755 C CA . LYS A 1 217 ? -45.885 -7.732 5.401 1.00 43.16 217 LYS A CA 1
ATOM 1756 C C . LYS A 1 217 ? -44.942 -6.586 5.022 1.00 43.16 217 LYS A C 1
ATOM 1758 O O . LYS A 1 217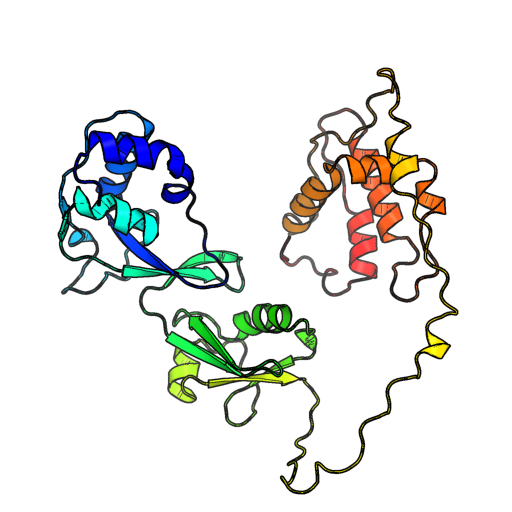 ? -45.324 -5.426 5.153 1.00 43.16 217 LYS A O 1
ATOM 1763 N N . LEU A 1 218 ? -43.748 -6.870 4.505 1.00 38.03 218 LEU A N 1
ATOM 1764 C CA . LEU A 1 218 ? -42.898 -5.838 3.912 1.00 38.03 218 LEU A CA 1
ATOM 1765 C C . LEU A 1 218 ? -43.133 -5.800 2.401 1.00 38.03 218 LEU A C 1
ATOM 1767 O O . LEU A 1 218 ? -42.631 -6.635 1.653 1.00 38.03 218 LEU A O 1
ATOM 1771 N N . THR A 1 219 ? -43.909 -4.817 1.943 1.00 35.94 219 THR A N 1
ATOM 1772 C CA . THR A 1 219 ? -44.008 -4.493 0.515 1.00 35.94 219 THR A CA 1
ATOM 1773 C C . THR A 1 219 ? -42.615 -4.187 -0.045 1.00 35.94 219 THR A C 1
ATOM 1775 O O . THR A 1 219 ? -41.924 -3.329 0.515 1.00 35.94 219 THR A O 1
ATOM 1778 N N . PRO A 1 220 ? -42.198 -4.813 -1.159 1.00 37.81 220 PRO A N 1
ATOM 1779 C CA . PRO A 1 220 ? -40.960 -4.447 -1.828 1.00 37.81 220 PRO A CA 1
ATOM 1780 C C . PRO A 1 220 ? -41.040 -2.993 -2.300 1.00 37.81 220 PRO A C 1
ATOM 1782 O O . PRO A 1 220 ? -42.034 -2.585 -2.907 1.00 37.81 220 PRO A O 1
ATOM 1785 N N . LEU A 1 221 ? -39.980 -2.216 -2.075 1.00 39.91 221 LEU A N 1
ATOM 1786 C CA . LEU A 1 221 ? -39.773 -0.960 -2.791 1.00 39.91 221 LEU A CA 1
ATOM 1787 C C . LEU A 1 221 ? -39.690 -1.284 -4.290 1.00 39.91 221 LEU A C 1
ATOM 1789 O O . LEU A 1 221 ? -38.665 -1.763 -4.774 1.00 39.91 221 LEU A O 1
ATOM 1793 N N . LYS A 1 222 ? -40.772 -1.021 -5.032 1.00 42.25 222 LYS A N 1
ATOM 1794 C CA . LYS A 1 222 ? -40.743 -0.919 -6.495 1.00 42.25 222 LYS A CA 1
ATOM 1795 C C . LYS A 1 222 ? -39.905 0.307 -6.869 1.00 42.25 222 LYS A C 1
ATOM 1797 O O . LYS A 1 222 ? -40.446 1.375 -7.131 1.00 42.25 222 LYS A O 1
ATOM 1802 N N . LEU A 1 223 ? -38.582 0.172 -6.882 1.00 41.41 223 LEU A N 1
ATOM 1803 C CA . LEU A 1 223 ? -37.731 1.080 -7.643 1.00 41.41 223 LEU A CA 1
ATOM 1804 C C . LEU A 1 223 ? -37.594 0.492 -9.048 1.00 41.41 223 LEU A C 1
ATOM 1806 O O . LEU A 1 223 ? -36.784 -0.398 -9.297 1.00 41.41 223 LEU A O 1
ATOM 1810 N N . GLY A 1 224 ? -38.445 0.956 -9.963 1.00 37.94 224 GLY A N 1
ATOM 1811 C CA . GLY A 1 224 ? -38.322 0.666 -11.385 1.00 37.94 224 GLY A CA 1
ATOM 1812 C C . GLY A 1 224 ? -37.069 1.335 -11.941 1.00 37.94 224 GLY A C 1
ATOM 1813 O O . GLY A 1 224 ? -37.118 2.468 -12.401 1.00 37.94 224 GLY A O 1
ATOM 1814 N N . VAL A 1 225 ? -35.936 0.630 -11.912 1.00 42.41 225 VAL A N 1
ATOM 1815 C CA . VAL A 1 225 ? -34.661 1.093 -12.497 1.00 42.41 225 VAL A CA 1
ATOM 1816 C C . VAL A 1 225 ? -34.787 1.315 -14.015 1.00 42.41 225 VAL A C 1
ATOM 1818 O O . VAL A 1 225 ? -34.021 2.074 -14.598 1.00 42.41 225 VAL A O 1
ATOM 1821 N N . LYS A 1 226 ? -35.790 0.702 -14.657 1.00 38.97 226 LYS A N 1
ATOM 1822 C CA . LYS A 1 226 ? -35.997 0.750 -16.108 1.00 38.97 226 LYS A CA 1
ATOM 1823 C C . LYS A 1 226 ? -36.657 2.049 -16.600 1.00 38.97 226 LYS A C 1
ATOM 1825 O O . LYS A 1 226 ? -36.239 2.574 -17.619 1.00 38.97 226 LYS A O 1
ATOM 1830 N N . GLU A 1 227 ? -37.588 2.637 -15.844 1.00 41.91 227 GLU A N 1
ATOM 1831 C CA . GLU A 1 227 ? -38.261 3.893 -16.244 1.00 41.91 227 GLU A CA 1
ATOM 1832 C C . GLU A 1 227 ? -37.369 5.140 -16.109 1.00 41.91 227 GLU A C 1
ATOM 1834 O O . GLU A 1 227 ? -37.638 6.159 -16.735 1.00 41.91 227 GLU A O 1
ATOM 1839 N N . LEU A 1 228 ? -36.276 5.070 -15.339 1.00 45.41 228 LEU A N 1
ATOM 1840 C CA . LEU A 1 228 ? -35.298 6.162 -15.219 1.00 45.41 228 LEU A CA 1
ATOM 1841 C C . LEU A 1 228 ? -34.241 6.168 -16.338 1.00 45.41 228 LEU A C 1
ATOM 1843 O O . LEU A 1 228 ? -33.520 7.155 -16.475 1.00 45.41 228 LEU A O 1
ATOM 1847 N N . LEU A 1 229 ? -34.127 5.085 -17.115 1.00 42.94 229 LEU A N 1
ATOM 1848 C CA . LEU A 1 229 ? -33.129 4.946 -18.182 1.00 42.94 229 LEU A CA 1
ATOM 1849 C C . LEU A 1 229 ? -33.662 5.361 -19.564 1.00 42.94 229 LEU A C 1
ATOM 1851 O O . LEU A 1 229 ? -32.866 5.765 -20.409 1.00 42.94 229 LEU A O 1
ATOM 1855 N N . ASP A 1 230 ? -34.983 5.342 -19.767 1.00 35.72 230 ASP A N 1
ATOM 1856 C CA . ASP A 1 230 ? -35.602 5.563 -21.085 1.00 35.72 230 ASP A CA 1
ATOM 1857 C C . ASP A 1 230 ? -35.990 7.025 -21.381 1.00 35.72 230 ASP A C 1
ATOM 1859 O O . ASP A 1 230 ? -36.466 7.337 -22.471 1.00 35.72 230 ASP A O 1
ATOM 1863 N N . SER A 1 231 ? -35.722 7.966 -20.474 1.00 37.34 231 SER A N 1
ATOM 1864 C CA . SER A 1 231 ? -35.856 9.404 -20.744 1.00 37.34 231 SER A CA 1
ATOM 1865 C C . SER A 1 231 ? -34.482 10.070 -20.851 1.00 37.34 231 SER A C 1
ATOM 1867 O O . SER A 1 231 ? -34.096 10.876 -20.003 1.00 37.34 231 SER A O 1
ATOM 1869 N N . ALA A 1 232 ? -33.716 9.708 -21.881 1.00 33.50 232 ALA A N 1
ATOM 1870 C CA . ALA A 1 232 ? -32.517 10.447 -22.263 1.00 33.50 232 ALA A CA 1
ATOM 1871 C C . ALA A 1 232 ? -32.933 11.761 -22.957 1.00 33.50 232 ALA A C 1
ATOM 1873 O O . ALA A 1 232 ? -33.602 11.701 -23.993 1.00 33.50 232 ALA A O 1
ATOM 1874 N N . PRO A 1 233 ? -32.557 12.949 -22.444 1.00 35.38 233 PRO A N 1
ATOM 1875 C CA . PRO A 1 233 ? -32.823 14.185 -23.157 1.00 35.38 233 PRO A CA 1
ATOM 1876 C C . PRO A 1 233 ? -31.975 14.238 -24.431 1.00 35.38 233 PRO A C 1
ATOM 1878 O O . PRO A 1 233 ? -30.760 14.017 -24.414 1.00 35.38 233 PRO A O 1
ATOM 1881 N N . GLN A 1 234 ? -32.650 14.545 -25.538 1.00 35.50 234 GLN A N 1
ATOM 1882 C CA . GLN A 1 234 ? -32.055 15.003 -26.788 1.00 35.50 234 GLN A CA 1
ATOM 1883 C C . GLN A 1 234 ? -31.074 16.153 -26.504 1.00 35.50 234 GLN A C 1
ATOM 1885 O O . GLN A 1 234 ? -31.336 17.015 -25.667 1.00 35.50 234 GLN A O 1
ATOM 1890 N N . ARG A 1 235 ? -29.927 16.136 -27.195 1.00 33.78 235 ARG A N 1
ATOM 1891 C CA . ARG A 1 235 ? -28.847 17.131 -27.107 1.00 33.78 235 ARG A CA 1
ATOM 1892 C C . ARG A 1 235 ? -29.402 18.535 -27.361 1.00 33.78 235 ARG A C 1
ATOM 1894 O O . ARG A 1 235 ? -29.548 18.878 -28.523 1.00 33.78 235 ARG A O 1
ATOM 1901 N N . ASN A 1 236 ? -29.726 19.285 -26.305 1.00 35.44 236 ASN A N 1
ATOM 1902 C CA . ASN A 1 236 ? -29.906 20.749 -26.280 1.00 35.44 236 ASN A CA 1
ATOM 1903 C C . ASN A 1 236 ? -30.118 21.281 -24.838 1.00 35.44 236 ASN A C 1
ATOM 1905 O O . ASN A 1 236 ? -30.790 22.287 -24.640 1.00 35.44 236 ASN A O 1
ATOM 1909 N N . GLU A 1 237 ? -29.569 20.619 -23.813 1.00 41.41 237 GLU A N 1
ATOM 1910 C CA . GLU A 1 237 ? -29.639 21.125 -22.433 1.00 41.41 237 GLU A CA 1
ATOM 1911 C C . GLU A 1 237 ? -28.422 22.018 -22.129 1.00 41.41 237 GLU A C 1
ATOM 1913 O O . GLU A 1 237 ? -27.305 21.672 -22.531 1.00 41.41 237 GLU A O 1
ATOM 1918 N N . PRO A 1 238 ? -28.607 23.155 -21.430 1.00 44.91 238 PRO A N 1
ATOM 1919 C CA . PRO A 1 238 ? -27.512 23.999 -20.975 1.00 44.91 238 PRO A CA 1
ATOM 1920 C C . PRO A 1 238 ? -26.533 23.190 -20.124 1.00 44.91 238 PRO A C 1
ATOM 1922 O O . PRO A 1 238 ? -26.893 22.192 -19.508 1.00 44.91 238 PRO A O 1
ATOM 1925 N N . ASP A 1 239 ? -25.291 23.659 -20.110 1.00 55.09 239 ASP A N 1
ATOM 1926 C CA . ASP A 1 239 ? -24.044 23.061 -19.623 1.00 55.09 239 ASP A CA 1
ATOM 1927 C C . ASP A 1 239 ? -24.013 22.683 -18.112 1.00 55.09 239 ASP A C 1
ATOM 1929 O O . ASP A 1 239 ? -23.055 22.974 -17.396 1.00 55.09 239 ASP A O 1
ATOM 1933 N N . ASN A 1 240 ? -25.062 22.043 -17.591 1.00 72.50 240 ASN A N 1
ATOM 1934 C CA . ASN A 1 240 ? -25.318 21.796 -16.174 1.00 72.50 240 ASN A CA 1
ATOM 1935 C C . ASN A 1 240 ? -24.676 20.484 -15.702 1.00 72.50 240 ASN A C 1
ATOM 1937 O O . ASN A 1 240 ? -25.348 19.547 -15.266 1.00 72.50 240 ASN A O 1
ATOM 1941 N N . TYR A 1 241 ? -23.353 20.411 -15.831 1.00 87.06 241 TYR A N 1
ATOM 1942 C CA . TYR A 1 241 ? -22.531 19.349 -15.263 1.00 87.06 241 TYR A CA 1
ATOM 1943 C C . TYR A 1 241 ? -21.401 19.954 -14.420 1.00 87.06 241 TYR A C 1
ATOM 1945 O O . TYR A 1 241 ? -20.934 21.056 -14.727 1.00 87.06 241 TYR A O 1
ATOM 1953 N N . PRO A 1 242 ? -20.924 19.252 -13.375 1.00 89.44 242 PRO A N 1
ATOM 1954 C CA . PRO A 1 242 ? -19.812 19.735 -12.565 1.00 89.44 242 PRO A CA 1
ATOM 1955 C C . PRO A 1 242 ? -18.560 19.929 -13.420 1.00 89.44 242 PRO A C 1
ATOM 1957 O O . PRO A 1 242 ? -18.092 18.999 -14.078 1.00 89.44 242 PRO A O 1
ATOM 1960 N N . LYS A 1 243 ? -18.019 21.146 -13.427 1.00 89.69 243 LYS A N 1
ATOM 1961 C CA . LYS A 1 243 ? -16.766 21.466 -14.105 1.00 89.69 243 LYS A CA 1
ATOM 1962 C C . LYS A 1 243 ? -15.579 21.000 -13.242 1.00 89.69 243 LYS A C 1
ATOM 1964 O O . LYS A 1 243 ? -15.686 21.016 -12.012 1.00 89.69 243 LYS A O 1
ATOM 1969 N N . PRO A 1 244 ? -14.429 20.652 -13.850 1.00 84.62 244 PRO A N 1
ATOM 1970 C CA . PRO A 1 244 ? -13.216 20.272 -13.126 1.00 84.62 244 PRO A CA 1
ATOM 1971 C C . PRO A 1 244 ? -12.531 21.510 -12.516 1.00 84.62 244 PRO A C 1
ATOM 1973 O O . PRO A 1 244 ? -11.481 21.955 -12.971 1.00 84.62 244 PRO A O 1
ATOM 1976 N N . VAL A 1 245 ? -13.162 22.103 -11.503 1.00 86.94 245 VAL A N 1
ATOM 1977 C CA . VAL A 1 245 ? -12.651 23.249 -10.738 1.00 86.94 245 VAL A CA 1
ATOM 1978 C C . VAL A 1 245 ? -12.161 22.795 -9.367 1.00 86.94 245 VAL A C 1
ATOM 1980 O O . VAL A 1 245 ? -12.702 21.857 -8.782 1.00 86.94 245 VAL A O 1
ATOM 1983 N N . GLY A 1 246 ? -11.134 23.464 -8.839 1.00 88.56 246 GLY A N 1
ATOM 1984 C CA . GLY A 1 246 ? -10.550 23.098 -7.549 1.00 88.56 246 GLY A CA 1
ATOM 1985 C C . GLY A 1 246 ? -11.516 23.280 -6.374 1.00 88.56 246 GLY A C 1
ATOM 1986 O O . GLY A 1 246 ? -12.444 24.087 -6.426 1.00 88.56 246 GLY A O 1
ATOM 1987 N N . LEU A 1 247 ? -11.263 22.572 -5.274 1.00 90.25 247 LEU A N 1
ATOM 1988 C CA . LEU A 1 247 ? -11.904 22.823 -3.982 1.00 90.25 247 LEU A CA 1
ATOM 1989 C C . LEU A 1 247 ? -10.911 23.496 -3.033 1.00 90.25 247 LEU A C 1
ATOM 1991 O O . LEU A 1 247 ? -9.765 23.058 -2.918 1.00 90.25 247 LEU A O 1
ATOM 1995 N N . ILE A 1 248 ? -11.351 24.547 -2.337 1.00 85.75 248 ILE A N 1
ATOM 1996 C CA . ILE A 1 248 ? -10.534 25.230 -1.328 1.00 85.75 248 ILE A CA 1
ATOM 1997 C C . ILE A 1 248 ? -10.213 24.233 -0.212 1.00 85.75 248 ILE A C 1
ATOM 1999 O O . ILE A 1 248 ? -11.108 23.601 0.353 1.00 85.75 248 ILE A O 1
ATOM 2003 N N . ASN A 1 249 ? -8.930 24.077 0.106 1.00 83.19 249 ASN A N 1
ATOM 2004 C CA . ASN A 1 249 ? -8.505 23.281 1.249 1.00 83.19 249 ASN A CA 1
ATOM 2005 C C . ASN A 1 249 ? -8.730 24.095 2.529 1.00 83.19 249 ASN A C 1
ATOM 2007 O O . ASN A 1 249 ? -8.177 25.179 2.686 1.00 83.19 249 ASN A O 1
ATOM 2011 N N . LEU A 1 250 ? -9.536 23.572 3.446 1.00 76.88 250 LEU A N 1
ATOM 2012 C CA . LEU A 1 250 ? -9.905 24.217 4.705 1.00 76.88 250 LEU A CA 1
ATOM 2013 C C . LEU A 1 250 ? -8.990 23.773 5.862 1.00 76.88 250 LEU A C 1
ATOM 2015 O O . LEU A 1 250 ? -9.435 23.751 7.001 1.00 76.88 250 LEU A O 1
ATOM 2019 N N . GLY A 1 251 ? -7.743 23.383 5.567 1.00 58.22 251 GLY A N 1
ATOM 2020 C CA . GLY A 1 251 ? -6.767 22.835 6.521 1.00 58.22 251 GLY A CA 1
ATOM 2021 C C . GLY A 1 251 ? -6.890 21.317 6.676 1.00 58.22 251 GLY A C 1
ATOM 2022 O O . GLY A 1 251 ? -7.914 20.833 7.145 1.00 58.22 251 GLY A O 1
ATOM 2023 N N . ASN A 1 252 ? -5.864 20.567 6.243 1.00 64.69 252 ASN A N 1
ATOM 2024 C CA . ASN A 1 252 ? -5.812 19.091 6.206 1.00 64.69 252 ASN A CA 1
ATOM 2025 C C . ASN A 1 252 ? -7.000 18.379 5.526 1.00 64.69 252 ASN A C 1
ATOM 2027 O O . ASN A 1 252 ? -7.073 17.163 5.558 1.00 64.69 252 ASN A O 1
ATOM 2031 N N . THR A 1 253 ? -7.888 19.086 4.824 1.00 70.69 253 THR A N 1
ATOM 2032 C CA . THR A 1 253 ? -9.059 18.508 4.132 1.00 70.69 253 THR A CA 1
ATOM 2033 C C . THR A 1 253 ? -8.768 18.003 2.715 1.00 70.69 253 THR A C 1
ATOM 2035 O O . THR A 1 253 ? -9.690 17.792 1.931 1.00 70.69 253 THR A O 1
ATOM 2038 N N . CYS A 1 254 ? -7.499 17.820 2.341 1.00 76.56 254 CYS A N 1
ATOM 2039 C CA . CYS A 1 254 ? -7.135 17.355 0.998 1.00 76.56 254 CYS A CA 1
ATOM 2040 C C . CYS A 1 254 ? -7.716 15.968 0.680 1.00 76.56 254 CYS A C 1
ATOM 2042 O O . CYS A 1 254 ? -8.147 15.756 -0.451 1.00 76.56 254 CYS A O 1
ATOM 2044 N N . PHE A 1 255 ? -7.809 15.087 1.680 1.00 78.19 255 PHE A N 1
ATOM 2045 C CA . PHE A 1 255 ? -8.470 13.783 1.574 1.00 78.19 255 PHE A CA 1
ATOM 2046 C C . PHE A 1 255 ? -9.961 13.926 1.224 1.00 78.19 255 PHE A C 1
ATOM 2048 O O . PHE A 1 255 ? -10.466 13.284 0.308 1.00 78.19 255 PHE A O 1
ATOM 2055 N N . LEU A 1 256 ? -10.662 14.845 1.894 1.00 83.62 256 LEU A N 1
ATOM 2056 C CA . LEU A 1 256 ? -12.082 15.084 1.664 1.00 83.62 256 LEU A CA 1
ATOM 2057 C C . LEU A 1 256 ? -12.302 15.684 0.275 1.00 83.62 256 LEU A C 1
ATOM 2059 O O . LEU A 1 256 ? -13.233 15.308 -0.432 1.00 83.62 256 LEU A O 1
ATOM 2063 N N . ASN A 1 257 ? -11.424 16.601 -0.133 1.00 89.62 257 ASN A N 1
ATOM 2064 C CA . ASN A 1 257 ? -11.512 17.267 -1.425 1.00 89.62 257 ASN A CA 1
ATOM 2065 C C . ASN A 1 257 ? -11.245 16.310 -2.594 1.00 89.62 257 ASN A C 1
ATOM 2067 O O . ASN A 1 257 ? -11.894 16.457 -3.631 1.00 89.62 257 ASN A O 1
ATOM 2071 N N . SER A 1 258 ? -10.320 15.351 -2.463 1.00 87.25 258 SER A N 1
ATOM 2072 C CA . SER A 1 258 ? -10.067 14.345 -3.504 1.00 87.25 258 SER A CA 1
ATOM 2073 C C . SER A 1 258 ? -11.215 13.336 -3.605 1.00 87.25 258 SER A C 1
ATOM 2075 O O . SER A 1 258 ? -11.663 13.032 -4.715 1.00 87.25 258 SER A O 1
ATOM 2077 N N . ALA A 1 259 ? -11.763 12.891 -2.471 1.00 90.75 259 ALA A N 1
ATOM 2078 C CA . ALA A 1 259 ? -12.931 12.014 -2.428 1.00 90.75 259 ALA A CA 1
ATOM 2079 C C . ALA A 1 259 ? -14.178 12.685 -3.026 1.00 90.75 259 ALA A C 1
ATOM 2081 O O . ALA A 1 259 ? -14.829 12.127 -3.911 1.00 90.75 259 ALA A O 1
ATOM 2082 N N . LEU A 1 260 ? -14.475 13.923 -2.611 1.00 93.00 260 LEU A N 1
ATOM 2083 C CA . LEU A 1 260 ? -15.603 14.699 -3.128 1.00 93.00 260 LEU A CA 1
ATOM 2084 C C . LEU A 1 260 ? -15.499 14.914 -4.632 1.00 93.00 260 LEU A C 1
ATOM 2086 O O . LEU A 1 260 ? -16.464 14.658 -5.344 1.00 93.00 260 LEU A O 1
ATOM 2090 N N . GLN A 1 261 ? -14.335 15.332 -5.134 1.00 91.62 261 GLN A N 1
ATOM 2091 C CA . GLN A 1 261 ? -14.147 15.510 -6.573 1.00 91.62 261 GLN A CA 1
ATOM 2092 C C . GLN A 1 261 ? -14.323 14.193 -7.335 1.00 91.62 261 GLN A C 1
ATOM 2094 O O . GLN A 1 261 ? -14.931 14.199 -8.401 1.00 91.62 261 GLN A O 1
ATOM 2099 N N . SER A 1 262 ? -13.885 13.062 -6.781 1.00 91.94 262 SER A N 1
ATOM 2100 C CA . SER A 1 262 ? -14.072 11.751 -7.416 1.00 91.94 262 SER A CA 1
ATOM 2101 C C . SER A 1 262 ? -15.551 11.361 -7.506 1.00 91.94 262 SER A C 1
ATOM 2103 O O . SER A 1 262 ? -16.023 10.932 -8.556 1.00 91.94 262 SER A O 1
ATOM 2105 N N . ILE A 1 263 ? -16.306 11.562 -6.424 1.00 92.94 263 ILE A N 1
ATOM 2106 C CA . ILE A 1 263 ? -17.727 11.201 -6.341 1.00 92.94 263 ILE A CA 1
ATOM 2107 C C . ILE A 1 263 ? -18.594 12.141 -7.191 1.00 92.94 263 ILE A C 1
ATOM 2109 O O . ILE A 1 263 ? -19.485 11.685 -7.907 1.00 92.94 263 ILE A O 1
ATOM 2113 N N . ILE A 1 264 ? -18.329 13.451 -7.147 1.00 94.38 264 ILE A N 1
ATOM 2114 C CA . ILE A 1 264 ? -19.114 14.473 -7.857 1.00 94.38 264 ILE A CA 1
ATOM 2115 C C . ILE A 1 264 ? -19.082 14.262 -9.373 1.00 94.38 264 ILE A C 1
ATOM 2117 O O . ILE A 1 264 ? -20.075 14.551 -10.032 1.00 94.38 264 ILE A O 1
ATOM 2121 N N . HIS A 1 265 ? -17.994 13.727 -9.935 1.00 91.62 265 HIS A N 1
ATOM 2122 C CA . HIS A 1 265 ? -17.874 13.511 -11.381 1.00 91.62 265 HIS A CA 1
ATOM 2123 C C . HIS A 1 265 ? -18.496 12.191 -11.873 1.00 91.62 265 HIS A C 1
ATOM 2125 O O . HIS A 1 265 ? -18.486 11.914 -13.075 1.00 91.62 265 HIS A O 1
ATOM 2131 N N . ILE A 1 266 ? -19.110 11.393 -10.992 1.00 92.81 266 ILE A N 1
ATOM 2132 C CA . ILE A 1 266 ? -19.895 10.222 -11.399 1.00 92.81 266 ILE A CA 1
ATOM 2133 C C . ILE A 1 266 ? -21.200 10.701 -12.050 1.00 92.81 266 ILE A C 1
ATOM 2135 O O . ILE A 1 266 ? -22.088 11.231 -11.377 1.00 92.81 266 ILE A O 1
ATOM 2139 N N . LYS A 1 267 ? -21.342 10.476 -13.364 1.00 88.44 267 LYS A N 1
ATOM 2140 C CA . LYS A 1 267 ? -22.463 10.981 -14.181 1.00 88.44 267 LYS A CA 1
ATOM 2141 C C . LYS A 1 267 ? -23.840 10.691 -13.615 1.00 88.44 267 LYS A C 1
ATOM 2143 O O . LYS A 1 267 ? -24.678 11.586 -13.517 1.00 88.44 267 LYS A O 1
ATOM 2148 N N . GLN A 1 268 ? -24.064 9.446 -13.228 1.00 87.00 268 GLN A N 1
ATOM 2149 C CA . GLN A 1 268 ? -25.341 8.987 -12.701 1.00 87.00 268 GLN A CA 1
ATOM 2150 C C . GLN A 1 268 ? -25.685 9.712 -11.395 1.00 87.00 268 GLN A C 1
ATOM 2152 O O . GLN A 1 268 ? -26.839 10.070 -11.170 1.00 87.00 268 GLN A O 1
ATOM 2157 N N . LEU A 1 269 ? -24.675 9.989 -10.565 1.00 90.12 269 LEU A N 1
ATOM 2158 C CA . LEU A 1 269 ? -24.865 10.625 -9.273 1.00 90.12 269 LEU A CA 1
ATOM 2159 C C . LEU A 1 269 ? -25.167 12.116 -9.410 1.00 90.12 269 LEU A C 1
ATOM 2161 O O . LEU A 1 269 ? -26.167 12.567 -8.856 1.00 90.12 269 LEU A O 1
ATOM 2165 N N . TYR A 1 270 ? -24.363 12.883 -10.158 1.00 92.38 270 TYR A N 1
ATOM 2166 C CA . TYR A 1 270 ? -24.648 14.315 -10.301 1.00 92.38 270 TYR A CA 1
ATOM 2167 C C . TYR A 1 270 ? -25.963 14.558 -11.046 1.00 92.38 270 TYR A C 1
ATOM 2169 O O . TYR A 1 270 ? -26.693 15.476 -10.692 1.00 92.38 270 TYR A O 1
ATOM 2177 N N . THR A 1 271 ? -26.318 13.704 -12.014 1.00 89.31 271 THR A N 1
ATOM 2178 C CA . THR A 1 271 ? -27.603 13.806 -12.729 1.00 89.31 271 THR A CA 1
ATOM 2179 C C . THR A 1 271 ? -28.774 13.594 -11.769 1.00 89.31 271 THR A C 1
ATOM 2181 O O . THR A 1 271 ? -29.754 14.335 -11.805 1.00 89.31 271 THR A O 1
ATOM 2184 N N . PHE A 1 272 ? -28.659 12.618 -10.863 1.00 90.25 272 PHE A N 1
ATOM 2185 C CA . PHE A 1 272 ? -29.658 12.382 -9.825 1.00 90.25 272 PHE A CA 1
ATOM 2186 C C . PHE A 1 272 ? -29.747 13.547 -8.826 1.00 90.25 272 PHE A C 1
ATOM 2188 O O . PHE A 1 272 ? -30.842 14.006 -8.513 1.00 90.25 272 PHE A O 1
ATOM 2195 N N . VAL A 1 273 ? -28.607 14.060 -8.360 1.00 92.19 273 VAL A N 1
ATOM 2196 C CA . VAL A 1 273 ? -28.530 15.142 -7.360 1.00 92.19 273 VAL A CA 1
ATOM 2197 C C . VAL A 1 273 ? -29.037 16.483 -7.902 1.00 92.19 273 VAL A C 1
ATOM 2199 O O . VAL A 1 273 ? -29.690 17.244 -7.182 1.00 92.19 273 VAL A O 1
ATOM 2202 N N . LEU A 1 274 ? -28.769 16.775 -9.176 1.00 90.19 274 LEU A N 1
ATOM 2203 C CA . LEU A 1 274 ? -29.233 17.988 -9.853 1.00 90.19 274 LEU A CA 1
ATOM 2204 C C . LEU A 1 274 ? -30.702 17.904 -10.294 1.00 90.19 274 LEU A C 1
ATOM 2206 O O . LEU A 1 274 ? -31.279 18.925 -10.666 1.00 90.19 274 LEU A O 1
ATOM 2210 N N . ASN A 1 275 ? -31.333 16.728 -10.212 1.00 90.38 275 ASN A N 1
ATOM 2211 C CA . ASN A 1 275 ? -32.739 16.564 -10.558 1.00 90.38 275 ASN A CA 1
ATOM 2212 C C . ASN A 1 275 ? -33.639 17.413 -9.628 1.00 90.38 275 ASN A C 1
ATOM 2214 O O . ASN A 1 275 ? -33.475 17.366 -8.402 1.00 90.38 275 ASN A O 1
ATOM 2218 N N . PRO A 1 276 ? -34.645 18.137 -10.156 1.00 87.12 276 PRO A N 1
ATOM 2219 C CA . PRO A 1 276 ? -35.600 18.890 -9.338 1.00 87.12 276 PRO A CA 1
ATOM 2220 C C . PRO A 1 276 ? -36.318 18.047 -8.269 1.00 87.12 276 PRO A C 1
ATOM 2222 O O . PRO A 1 276 ? -36.656 18.558 -7.205 1.00 87.12 276 PRO A O 1
ATOM 2225 N N . LYS A 1 277 ? -36.504 16.742 -8.512 1.00 89.00 277 LYS A N 1
ATOM 2226 C CA . LYS A 1 277 ? -37.131 15.790 -7.577 1.00 89.00 277 LYS A CA 1
ATOM 2227 C C . LYS A 1 277 ? -36.183 15.274 -6.486 1.00 89.00 277 LYS A C 1
ATOM 2229 O O . LYS A 1 277 ? -36.606 14.497 -5.634 1.00 89.00 277 LYS A O 1
ATOM 2234 N N . PHE A 1 278 ? -34.910 15.670 -6.481 1.00 90.38 278 PHE A N 1
ATOM 2235 C CA . PHE A 1 278 ? -33.953 15.180 -5.489 1.00 90.38 278 PHE A CA 1
ATOM 2236 C C . PHE A 1 278 ? -34.407 15.486 -4.056 1.00 90.38 278 PHE A C 1
ATOM 2238 O O . PHE A 1 278 ? -34.408 14.592 -3.214 1.00 90.38 278 PHE A O 1
ATOM 2245 N N . ASP A 1 279 ? -34.876 16.707 -3.781 1.00 86.94 279 ASP A N 1
ATOM 2246 C CA . ASP A 1 279 ? -35.213 17.126 -2.412 1.00 86.94 279 ASP A CA 1
ATOM 2247 C C . ASP A 1 279 ? -36.415 16.363 -1.839 1.00 86.94 279 ASP A C 1
ATOM 2249 O O . ASP A 1 279 ? -36.467 16.108 -0.632 1.00 86.94 279 ASP A O 1
ATOM 2253 N N . SER A 1 280 ? -37.361 15.967 -2.699 1.00 86.81 280 SER A N 1
ATOM 2254 C CA . SER A 1 280 ? -38.510 15.139 -2.324 1.00 86.81 280 SER A CA 1
ATOM 2255 C C . SER A 1 280 ? -38.159 13.655 -2.191 1.00 86.81 280 SER A C 1
ATOM 2257 O O . SER A 1 280 ? -38.850 12.938 -1.472 1.00 86.81 280 SER A O 1
ATOM 2259 N N . SER A 1 281 ? -37.067 13.197 -2.812 1.00 86.12 281 SER A N 1
ATOM 2260 C CA . SER A 1 281 ? -36.559 11.825 -2.664 1.00 86.12 281 SER A CA 1
ATOM 2261 C C . SER A 1 281 ? -35.788 11.583 -1.356 1.00 86.12 281 SER A C 1
ATOM 2263 O O . SER A 1 281 ? -35.532 10.435 -0.986 1.00 86.12 281 SER A O 1
ATOM 2265 N N . LEU A 1 282 ? -35.416 12.645 -0.629 1.00 87.69 282 LEU A N 1
ATOM 2266 C CA . LEU A 1 282 ? -34.631 12.527 0.599 1.00 87.69 282 LEU A CA 1
ATOM 2267 C C . LEU A 1 282 ? -35.448 11.928 1.749 1.00 87.69 282 LEU A C 1
ATOM 2269 O O . LEU A 1 282 ? -36.426 12.510 2.221 1.00 87.69 282 LEU A O 1
ATOM 2273 N N . ASN A 1 283 ? -34.962 10.819 2.311 1.00 84.88 283 ASN A N 1
ATOM 2274 C CA . ASN A 1 283 ? -35.512 10.251 3.539 1.00 84.88 283 ASN A CA 1
ATOM 2275 C C . ASN A 1 283 ? -35.061 11.049 4.779 1.00 84.88 283 ASN A C 1
ATOM 2277 O O . ASN A 1 283 ? -34.165 10.645 5.523 1.00 84.88 283 ASN A O 1
ATOM 2281 N N . LYS A 1 284 ? -35.707 12.195 5.016 1.00 87.88 284 LYS A N 1
ATOM 2282 C CA . LYS A 1 284 ? -35.428 13.078 6.165 1.00 87.88 284 LYS A CA 1
ATOM 2283 C C . LYS A 1 284 ? -35.823 12.470 7.516 1.00 87.88 284 LYS A C 1
ATOM 2285 O O . LYS A 1 284 ? -35.375 12.960 8.546 1.00 87.88 284 LYS A O 1
ATOM 2290 N N . LYS A 1 285 ? -36.643 11.414 7.516 1.00 82.88 285 LYS A N 1
ATOM 2291 C CA . LYS A 1 285 ? -37.169 10.762 8.726 1.00 82.88 285 LYS A CA 1
ATOM 2292 C C . LYS A 1 285 ? -36.266 9.649 9.262 1.00 82.88 285 LYS A C 1
ATOM 2294 O O . LYS A 1 285 ? -36.570 9.096 10.311 1.00 82.88 285 LYS A O 1
ATOM 2299 N N . ASN A 1 286 ? -35.179 9.303 8.565 1.00 79.31 286 ASN A N 1
ATOM 2300 C CA . ASN A 1 286 ? -34.258 8.268 9.026 1.00 79.31 286 ASN A CA 1
ATOM 2301 C C . ASN A 1 286 ? -33.576 8.698 10.348 1.00 79.31 286 ASN A C 1
ATOM 2303 O O . ASN A 1 286 ? -32.785 9.647 10.312 1.00 79.31 286 ASN A O 1
ATOM 2307 N N . PRO A 1 287 ? -33.805 7.997 11.479 1.00 70.50 287 PRO A N 1
ATOM 2308 C CA . PRO A 1 287 ? -33.221 8.353 12.777 1.00 70.50 287 PRO A CA 1
ATOM 2309 C C . PRO A 1 287 ? -31.690 8.215 12.803 1.00 70.50 287 PRO A C 1
ATOM 2311 O O . PRO A 1 287 ? -31.009 8.924 13.541 1.00 70.50 287 PRO A O 1
ATOM 2314 N N . LEU A 1 288 ? -31.118 7.364 11.943 1.00 74.44 288 LEU A N 1
ATOM 2315 C CA . LEU A 1 288 ? -29.668 7.245 11.762 1.00 74.44 288 LEU A CA 1
ATOM 2316 C C . LEU A 1 288 ? -29.105 8.278 10.773 1.00 74.44 288 LEU A C 1
ATOM 2318 O O . LEU A 1 288 ? -27.891 8.467 10.703 1.00 74.44 288 LEU A O 1
ATOM 2322 N N . GLY A 1 289 ? -29.965 8.982 10.034 1.00 79.38 289 GLY A N 1
ATOM 2323 C CA . GLY A 1 289 ? -29.580 9.963 9.024 1.00 79.38 289 GLY A CA 1
ATOM 2324 C C . GLY A 1 289 ? -29.179 11.328 9.594 1.00 79.38 289 GLY A C 1
ATOM 2325 O O . GLY A 1 289 ? -29.152 11.559 10.803 1.00 79.38 289 GLY A O 1
ATOM 2326 N N . SER A 1 290 ? -28.868 12.264 8.697 1.00 85.38 290 SER A N 1
ATOM 2327 C CA . SER A 1 290 ? -28.572 13.672 9.018 1.00 85.38 290 SER A CA 1
ATOM 2328 C C . SER A 1 290 ? -29.787 14.595 8.841 1.00 85.38 290 SER A C 1
ATOM 2330 O O . SER A 1 290 ? -29.629 15.804 8.685 1.00 85.38 290 SER A O 1
ATOM 2332 N N . GLY A 1 291 ? -31.004 14.040 8.767 1.00 86.12 291 GLY A N 1
ATOM 2333 C CA . GLY A 1 291 ? -32.217 14.798 8.422 1.00 86.12 291 GLY A CA 1
ATOM 2334 C C . GLY A 1 291 ? -32.196 15.386 7.003 1.00 86.12 291 GLY A C 1
ATOM 2335 O O . GLY A 1 291 ? -32.915 16.337 6.714 1.00 86.12 291 GLY A O 1
ATOM 2336 N N . GLY A 1 292 ? -31.337 14.859 6.122 1.00 89.12 292 GLY A N 1
ATOM 2337 C CA . GLY A 1 292 ? -31.110 15.384 4.771 1.00 89.12 292 GLY A CA 1
ATOM 2338 C C . GLY A 1 292 ? -30.095 16.531 4.688 1.00 89.12 292 GLY A C 1
ATOM 2339 O O . GLY A 1 292 ? -29.827 17.000 3.584 1.00 89.12 292 GLY A O 1
ATOM 2340 N N . LYS A 1 293 ? -29.491 16.960 5.807 1.00 90.31 293 LYS A N 1
ATOM 2341 C CA . LYS A 1 293 ? -28.544 18.092 5.840 1.00 90.31 293 LYS A CA 1
ATOM 2342 C C . LYS A 1 293 ? -27.300 17.851 4.983 1.00 90.31 293 LYS A C 1
ATOM 2344 O O . LYS A 1 293 ? -26.954 18.698 4.170 1.00 90.31 293 LYS A O 1
ATOM 2349 N N . ILE A 1 294 ? -26.678 16.673 5.105 1.00 93.56 294 ILE A N 1
ATOM 2350 C CA . ILE A 1 294 ? -25.485 16.319 4.310 1.00 93.56 294 ILE A CA 1
ATOM 2351 C C . ILE A 1 294 ? -25.830 16.268 2.819 1.00 93.56 294 ILE A C 1
ATOM 2353 O O . ILE A 1 294 ? -25.112 16.827 2.000 1.00 93.56 294 ILE A O 1
ATOM 2357 N N . ALA A 1 295 ? -26.952 15.635 2.468 1.00 93.00 295 ALA A N 1
ATOM 2358 C CA . ALA A 1 295 ? -27.386 15.501 1.079 1.00 93.00 295 ALA A CA 1
ATOM 2359 C C . ALA A 1 295 ? -27.711 16.860 0.434 1.00 93.00 295 ALA A C 1
ATOM 2361 O O . ALA A 1 295 ? -27.384 17.080 -0.729 1.00 93.00 295 ALA A O 1
ATOM 2362 N N . SER A 1 296 ? -28.301 17.783 1.199 1.00 91.88 296 SER A N 1
ATOM 2363 C CA . SER A 1 296 ? -28.596 19.145 0.734 1.00 91.88 296 SER A CA 1
ATOM 2364 C C . SER A 1 296 ? -27.306 19.946 0.526 1.00 91.88 296 SER A C 1
ATOM 2366 O O . SER A 1 296 ? -27.088 20.481 -0.555 1.00 91.88 296 SER A O 1
ATOM 2368 N N . ALA A 1 297 ? -26.389 19.921 1.499 1.00 94.56 297 ALA A N 1
ATOM 2369 C CA . ALA A 1 297 ? -25.096 20.596 1.375 1.00 94.56 297 ALA A CA 1
ATOM 2370 C C . ALA A 1 297 ? -24.236 20.019 0.234 1.00 94.56 297 ALA A C 1
ATOM 2372 O O . ALA A 1 297 ? -23.503 20.747 -0.434 1.00 94.56 297 ALA A O 1
ATOM 2373 N N . PHE A 1 298 ? -24.348 18.713 -0.030 1.00 95.62 298 PHE A N 1
ATOM 2374 C CA . PHE A 1 298 ? -23.711 18.073 -1.180 1.00 95.62 298 PHE A CA 1
ATOM 2375 C C . PHE A 1 298 ? -24.299 18.576 -2.501 1.00 95.62 298 PHE A C 1
ATOM 2377 O O . PHE A 1 298 ? -23.550 18.937 -3.404 1.00 95.62 298 PHE A O 1
ATOM 2384 N N . LYS A 1 299 ? -25.632 18.662 -2.608 1.00 94.81 299 LYS A N 1
ATOM 2385 C CA . LYS A 1 299 ? -26.313 19.220 -3.784 1.00 94.81 299 LYS A CA 1
ATOM 2386 C C . LYS A 1 299 ? -25.878 20.653 -4.076 1.00 94.81 299 LYS A C 1
ATOM 2388 O O . LYS A 1 299 ? -25.620 20.980 -5.233 1.00 94.81 299 LYS A O 1
ATOM 2393 N N . ASP A 1 300 ? -25.762 21.488 -3.050 1.00 94.19 300 ASP A N 1
ATOM 2394 C CA . ASP A 1 300 ? -25.329 22.877 -3.212 1.00 94.19 300 ASP A CA 1
ATOM 2395 C C . ASP A 1 300 ? -23.870 22.970 -3.678 1.00 94.19 300 ASP A C 1
ATOM 2397 O O . ASP A 1 300 ? -23.550 23.758 -4.572 1.00 94.19 300 ASP A O 1
ATOM 2401 N N . LEU A 1 301 ? -22.995 22.096 -3.166 1.00 95.00 301 LEU A N 1
ATOM 2402 C CA . LEU A 1 301 ? -21.617 21.988 -3.642 1.00 95.00 301 LEU A CA 1
ATOM 2403 C C . LEU A 1 301 ? -21.560 21.576 -5.123 1.00 95.00 301 LEU A C 1
ATOM 2405 O O . LEU A 1 301 ? -20.880 22.240 -5.907 1.00 95.00 301 LEU A O 1
ATOM 2409 N N . VAL A 1 302 ? -22.315 20.548 -5.526 1.00 94.69 302 VAL A N 1
ATOM 2410 C CA . VAL A 1 302 ? -22.409 20.087 -6.926 1.00 94.69 302 VAL A CA 1
ATOM 2411 C C . VAL A 1 302 ? -22.896 21.216 -7.841 1.00 94.69 302 VAL A C 1
ATOM 2413 O O . VAL A 1 302 ? -22.279 21.476 -8.874 1.00 94.69 302 VAL A O 1
ATOM 2416 N N . LYS A 1 303 ? -23.945 21.951 -7.442 1.00 92.31 303 LYS A N 1
ATOM 2417 C CA . LYS A 1 303 ? -24.441 23.125 -8.183 1.00 92.31 303 LYS A CA 1
ATOM 2418 C C . LYS A 1 303 ? -23.373 24.205 -8.332 1.00 92.31 303 LYS A C 1
ATOM 2420 O O . LYS A 1 303 ? -23.205 24.747 -9.420 1.00 92.31 303 LYS A O 1
ATOM 2425 N N . SER A 1 304 ? -22.619 24.495 -7.270 1.00 92.19 304 SER A N 1
ATOM 2426 C CA . SER A 1 304 ? -21.550 25.501 -7.322 1.00 92.19 304 SER A CA 1
ATOM 2427 C C . SER A 1 304 ? -20.462 25.143 -8.341 1.00 92.19 304 SER A C 1
ATOM 2429 O O . SER A 1 304 ? -19.918 26.025 -9.006 1.00 92.19 304 SER A O 1
ATOM 2431 N N . MET A 1 305 ? -20.173 23.851 -8.516 1.00 92.50 305 MET A N 1
ATOM 2432 C CA . MET A 1 305 ? -19.203 23.361 -9.497 1.00 92.50 305 MET A CA 1
ATOM 2433 C C . MET A 1 305 ? -19.736 23.388 -10.934 1.00 92.50 305 MET A C 1
ATOM 2435 O O . MET A 1 305 ? -18.937 23.326 -11.860 1.00 92.50 305 MET A O 1
ATOM 2439 N N . CYS A 1 306 ? -21.050 23.514 -11.145 1.00 89.44 306 CYS A N 1
ATOM 2440 C CA . CYS A 1 306 ? -21.642 23.667 -12.480 1.00 89.44 306 CYS A CA 1
ATOM 2441 C C . CYS A 1 306 ? -21.519 25.105 -13.021 1.00 89.44 306 CYS A C 1
ATOM 2443 O O . CYS A 1 306 ? -21.662 25.330 -14.220 1.00 89.44 306 CYS A O 1
ATOM 2445 N N . ILE A 1 307 ? -21.232 26.085 -12.155 1.00 86.44 307 ILE A N 1
ATOM 2446 C CA . ILE A 1 307 ? -21.004 27.480 -12.556 1.00 86.44 307 ILE A CA 1
ATOM 2447 C C . ILE A 1 307 ? -19.669 27.577 -13.305 1.00 86.44 307 ILE A C 1
ATOM 2449 O O . ILE A 1 307 ? -18.639 27.149 -12.777 1.00 86.44 307 ILE A O 1
ATOM 2453 N N . SER A 1 308 ? -19.667 28.188 -14.492 1.00 75.19 308 SER A N 1
ATOM 2454 C CA . SER A 1 308 ? -18.456 28.410 -15.292 1.00 75.19 308 SER A CA 1
ATOM 2455 C C . SER A 1 308 ? -17.409 29.280 -14.578 1.00 75.19 308 SER A C 1
ATOM 2457 O O . SER A 1 308 ? -17.726 30.128 -13.743 1.00 75.19 308 SER A O 1
ATOM 2459 N N . GLY A 1 309 ? -16.136 29.074 -14.922 1.00 76.56 309 GLY A N 1
ATOM 2460 C CA . GLY A 1 309 ? -14.989 29.807 -14.376 1.00 76.56 309 GLY A CA 1
ATOM 2461 C C . GLY A 1 309 ? -13.948 28.891 -13.731 1.00 76.56 309 GLY A C 1
ATOM 2462 O O . GLY A 1 309 ? -14.181 27.702 -13.554 1.00 76.56 309 GLY A O 1
ATOM 2463 N N . THR A 1 310 ? -12.791 29.452 -13.383 1.00 73.81 310 THR A N 1
ATOM 2464 C CA . THR A 1 310 ? -11.627 28.708 -12.860 1.00 73.81 310 THR A CA 1
ATOM 2465 C C . THR A 1 310 ? -11.470 28.801 -11.341 1.00 73.81 310 THR A C 1
ATOM 2467 O O . THR A 1 310 ? -10.661 28.081 -10.760 1.00 73.81 310 THR A O 1
ATOM 2470 N N . ASN A 1 311 ? -12.245 29.671 -10.683 1.00 81.56 311 ASN A N 1
ATOM 2471 C CA . ASN A 1 311 ? -12.129 29.898 -9.243 1.00 81.56 311 ASN A CA 1
ATOM 2472 C C . ASN A 1 311 ? -12.467 28.626 -8.443 1.00 81.56 311 ASN A C 1
ATOM 2474 O O . ASN A 1 311 ? -13.490 27.990 -8.718 1.00 81.56 311 ASN A O 1
ATOM 2478 N N . PRO A 1 312 ? -11.682 28.277 -7.412 1.00 83.69 312 PRO A N 1
ATOM 2479 C CA . PRO A 1 312 ? -11.982 27.121 -6.583 1.00 83.69 312 PRO A CA 1
ATOM 2480 C C . PRO A 1 312 ? -13.279 27.319 -5.780 1.00 83.69 312 PRO A C 1
ATOM 2482 O O . PRO A 1 312 ? -13.640 28.441 -5.419 1.00 83.69 312 PRO A O 1
ATOM 2485 N N . ARG A 1 313 ? -14.000 26.228 -5.498 1.00 90.06 313 ARG A N 1
ATOM 2486 C CA . ARG A 1 313 ? -15.254 26.233 -4.722 1.00 90.06 313 ARG A CA 1
ATOM 2487 C C . ARG A 1 313 ? -14.993 25.910 -3.255 1.00 90.06 313 ARG A C 1
ATOM 2489 O O . ARG A 1 313 ? -14.087 25.148 -2.929 1.00 90.06 313 ARG A O 1
ATOM 2496 N N . ASN A 1 314 ? -15.778 26.501 -2.359 1.00 89.62 314 ASN A N 1
ATOM 2497 C CA . ASN A 1 314 ? -15.610 26.336 -0.919 1.00 89.62 314 ASN A CA 1
ATOM 2498 C C . ASN A 1 314 ? -16.489 25.182 -0.385 1.00 89.62 314 ASN A C 1
ATOM 2500 O O . ASN A 1 314 ? -17.710 25.335 -0.363 1.00 89.62 314 ASN A O 1
ATOM 2504 N N . PRO A 1 315 ? -15.918 24.060 0.096 1.00 91.94 315 PRO A N 1
ATOM 2505 C CA . PRO A 1 315 ? -16.692 22.930 0.616 1.00 91.94 315 PRO A CA 1
ATOM 2506 C C . PRO A 1 315 ? -17.114 23.087 2.093 1.00 91.94 315 PRO A C 1
ATOM 2508 O O . PRO A 1 315 ? -17.543 22.112 2.711 1.00 91.94 315 PRO A O 1
ATOM 2511 N N . LYS A 1 316 ? -16.986 24.281 2.697 1.00 87.75 316 LYS A N 1
ATOM 2512 C CA . LYS A 1 316 ? -17.193 24.514 4.142 1.00 87.75 316 LYS A CA 1
ATOM 2513 C C . LYS A 1 316 ? -18.562 24.067 4.645 1.00 87.75 316 LYS A C 1
ATOM 2515 O O . LYS A 1 316 ? -18.625 23.414 5.683 1.00 87.75 316 LYS A O 1
ATOM 2520 N N . GLU A 1 317 ? -19.631 24.370 3.914 1.00 88.75 317 GLU A N 1
ATOM 2521 C CA . GLU A 1 317 ? -20.991 23.987 4.317 1.00 88.75 317 GLU A CA 1
ATOM 2522 C C . GLU A 1 317 ? -21.192 22.470 4.282 1.00 88.75 317 GLU A C 1
ATOM 2524 O O . GLU A 1 317 ? -21.739 21.889 5.221 1.00 88.75 317 GLU A O 1
ATOM 2529 N N . PHE A 1 318 ? -20.658 21.798 3.255 1.00 93.38 318 PHE A N 1
ATOM 2530 C CA . PHE A 1 318 ? -20.662 20.338 3.197 1.00 93.38 318 PHE A CA 1
ATOM 2531 C C . PHE A 1 318 ? -19.887 19.737 4.372 1.00 93.38 318 PHE A C 1
ATOM 2533 O O . PHE A 1 318 ? -20.404 18.860 5.064 1.00 93.38 318 PHE A O 1
ATOM 2540 N N . ARG A 1 319 ? -18.676 20.240 4.640 1.00 87.38 319 ARG A N 1
ATOM 2541 C CA . ARG A 1 319 ? -17.861 19.779 5.767 1.00 87.38 319 ARG A CA 1
ATOM 2542 C C . ARG A 1 319 ? -18.583 19.985 7.096 1.00 87.38 319 ARG A C 1
ATOM 2544 O O . ARG A 1 319 ? -18.633 19.060 7.892 1.00 87.38 319 ARG A O 1
ATOM 2551 N N . SER A 1 320 ? -19.168 21.158 7.324 1.00 86.06 320 SER A N 1
ATOM 2552 C CA . SER A 1 320 ? -19.923 21.464 8.545 1.00 86.06 320 SER A CA 1
ATOM 2553 C C . SER A 1 320 ? -21.080 20.479 8.745 1.00 86.06 320 SER A C 1
ATOM 2555 O O . SER A 1 320 ? -21.207 19.861 9.804 1.00 86.06 320 SER A O 1
ATOM 2557 N N . ALA A 1 321 ? -21.871 20.235 7.692 1.00 87.69 321 ALA A N 1
ATOM 2558 C CA . ALA A 1 321 ? -22.955 19.260 7.729 1.00 87.69 321 ALA A CA 1
ATOM 2559 C C . ALA A 1 321 ? -22.442 17.837 8.011 1.00 87.69 321 ALA A C 1
ATOM 2561 O O . ALA A 1 321 ? -23.042 17.113 8.808 1.00 87.69 321 ALA A O 1
ATOM 2562 N N . PHE A 1 322 ? -21.323 17.447 7.399 1.00 87.88 322 PHE A N 1
ATOM 2563 C CA . PHE A 1 322 ? -20.703 16.138 7.580 1.00 87.88 322 PHE A CA 1
ATOM 2564 C C . PHE A 1 322 ? -20.168 15.943 9.009 1.00 87.88 322 PHE A C 1
ATOM 2566 O O . PHE A 1 322 ? -20.571 15.004 9.698 1.00 87.88 322 PHE A O 1
ATOM 2573 N N . SER A 1 323 ? -19.347 16.875 9.496 1.00 84.56 323 SER A N 1
ATOM 2574 C CA . SER A 1 323 ? -18.749 16.856 10.835 1.00 84.56 323 SER A CA 1
ATOM 2575 C C . SER A 1 323 ? -19.787 16.981 11.957 1.00 84.56 323 SER A C 1
ATOM 2577 O O . SER A 1 323 ? -19.570 16.455 13.044 1.00 84.56 323 SER A O 1
ATOM 2579 N N . SER A 1 324 ? -20.941 17.616 11.704 1.00 82.44 324 SER A N 1
ATOM 2580 C CA . SER A 1 324 ? -22.039 17.689 12.683 1.00 82.44 324 SER A CA 1
ATOM 2581 C C . SER A 1 324 ? -22.674 16.328 12.987 1.00 82.44 324 SER A C 1
ATOM 2583 O O . SER A 1 324 ? -23.190 16.116 14.082 1.00 82.44 324 SER A O 1
ATOM 2585 N N . LYS A 1 325 ? -22.646 15.397 12.022 1.00 81.44 325 LYS A N 1
ATOM 2586 C CA . LYS A 1 325 ? -23.175 14.037 12.190 1.00 81.44 325 LYS A CA 1
ATOM 2587 C C . LYS A 1 325 ? -22.087 13.053 12.597 1.00 81.44 325 LYS A C 1
ATOM 2589 O O . LYS A 1 325 ? -22.350 12.147 13.383 1.00 81.44 325 LYS A O 1
ATOM 2594 N N . TYR A 1 326 ? -20.891 13.224 12.049 1.00 81.75 326 TYR A N 1
ATOM 2595 C CA . TYR A 1 326 ? -19.757 12.348 12.279 1.00 81.75 326 TYR A CA 1
ATOM 2596 C C . TYR A 1 326 ? -18.660 13.134 12.991 1.00 81.75 326 TYR A C 1
ATOM 2598 O O . TYR A 1 326 ? -17.713 13.616 12.369 1.00 81.75 326 TYR A O 1
ATOM 2606 N N . THR A 1 327 ? -18.801 13.259 14.311 1.00 73.25 327 THR A N 1
ATOM 2607 C CA . THR A 1 327 ? -17.886 14.022 15.177 1.00 73.25 327 THR A CA 1
ATOM 2608 C C . THR A 1 327 ? -16.445 13.508 15.122 1.00 73.25 327 THR A C 1
ATOM 2610 O O . THR A 1 327 ? -15.515 14.270 15.341 1.00 73.25 327 THR A O 1
ATOM 2613 N N . THR A 1 328 ? -16.218 12.256 14.715 1.00 69.12 328 THR A N 1
ATOM 2614 C CA . THR A 1 328 ? -14.877 11.728 14.403 1.00 69.12 328 THR A CA 1
ATOM 2615 C C . THR A 1 328 ? -14.128 12.562 13.351 1.00 69.12 328 THR A C 1
ATOM 2617 O O . THR A 1 328 ? -12.904 12.590 13.364 1.00 69.12 328 THR A O 1
ATOM 2620 N N . PHE A 1 329 ? -14.847 13.273 12.475 1.00 67.69 329 PHE A N 1
ATOM 2621 C CA . PHE A 1 329 ? -14.294 14.145 11.433 1.00 67.69 329 PHE A CA 1
ATOM 2622 C C . PHE A 1 329 ? -14.487 15.639 11.742 1.00 67.69 329 PHE A C 1
ATOM 2624 O O . PHE A 1 329 ? -14.459 16.473 10.832 1.00 67.69 329 PHE 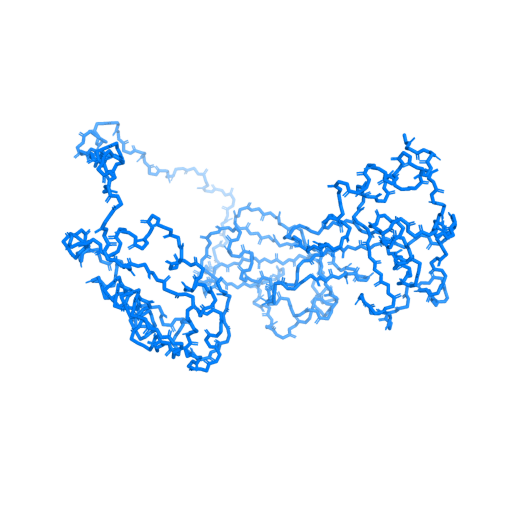A O 1
ATOM 2631 N N . SER A 1 330 ? -14.764 16.012 12.998 1.00 67.19 330 SER A N 1
ATOM 2632 C CA . SER A 1 330 ? -14.852 17.426 13.394 1.00 67.19 330 SER A CA 1
ATOM 2633 C C . SER A 1 330 ? -13.488 18.066 13.648 1.00 67.19 330 SER A C 1
ATOM 2635 O O . SER A 1 330 ? -13.394 19.293 13.674 1.00 67.19 330 SER A O 1
ATOM 2637 N N . ASN A 1 331 ? -12.433 17.263 13.809 1.00 66.56 331 ASN A N 1
ATOM 2638 C CA . ASN A 1 331 ? -11.055 17.744 13.865 1.00 66.56 331 ASN A CA 1
ATOM 2639 C C . ASN A 1 331 ? -10.534 18.131 12.463 1.00 66.56 331 ASN A C 1
ATOM 2641 O O . ASN A 1 331 ? -11.154 17.876 11.427 1.00 66.56 331 ASN A O 1
ATOM 2645 N N . TYR A 1 332 ? -9.396 18.821 12.441 1.00 59.81 332 TYR A N 1
ATOM 2646 C CA . TYR A 1 332 ? -8.661 19.184 11.225 1.00 59.81 332 TYR A CA 1
ATOM 2647 C C . TYR A 1 332 ? -7.462 18.241 11.045 1.00 59.81 332 TYR A C 1
ATOM 2649 O O . TYR A 1 332 ? -6.416 18.661 10.565 1.00 59.81 332 TYR A O 1
ATOM 2657 N N . ASP A 1 333 ? -7.585 16.982 11.464 1.00 62.09 333 ASP A N 1
ATOM 2658 C CA . ASP A 1 333 ? -6.551 15.970 11.245 1.00 62.09 333 ASP A CA 1
ATOM 2659 C C . ASP A 1 333 ? -6.681 15.386 9.831 1.00 62.09 333 ASP A C 1
ATOM 2661 O O . ASP A 1 333 ? -7.710 15.551 9.169 1.00 62.09 333 ASP A O 1
ATOM 2665 N N . GLN A 1 334 ? -5.630 14.737 9.332 1.00 58.09 334 GLN A N 1
ATOM 2666 C CA . GLN A 1 334 ? -5.723 13.997 8.073 1.00 58.09 334 GLN A CA 1
ATOM 2667 C C . GLN A 1 334 ? -6.524 12.711 8.296 1.00 58.09 334 GLN A C 1
ATOM 2669 O O . GLN A 1 334 ? -6.303 12.001 9.275 1.00 58.09 334 GLN A O 1
ATOM 2674 N N . HIS A 1 335 ? -7.436 12.404 7.375 1.00 60.56 335 HIS A N 1
ATOM 2675 C CA . HIS A 1 335 ? -8.214 11.166 7.382 1.00 60.56 335 HIS A CA 1
ATOM 2676 C C . HIS A 1 335 ? -8.036 10.427 6.059 1.00 60.56 335 HIS A C 1
ATOM 2678 O O . HIS A 1 335 ? -7.636 11.017 5.056 1.00 60.56 335 HIS A O 1
ATOM 2684 N N . ASP A 1 336 ? -8.352 9.137 6.055 1.00 60.59 336 ASP A N 1
ATOM 2685 C CA . ASP A 1 336 ? -8.426 8.359 4.819 1.00 60.59 336 ASP A CA 1
ATOM 2686 C C . ASP A 1 336 ? -9.534 8.937 3.914 1.00 60.59 336 ASP A C 1
ATOM 2688 O O . ASP A 1 336 ? -10.629 9.238 4.401 1.00 60.59 336 ASP A O 1
ATOM 2692 N N . ALA A 1 337 ? -9.226 9.125 2.626 1.00 52.59 337 ALA A N 1
ATOM 2693 C CA . ALA A 1 337 ? -10.132 9.689 1.616 1.00 52.59 337 ALA A CA 1
ATOM 2694 C C . ALA A 1 337 ? -11.261 8.726 1.221 1.00 52.59 337 ALA A C 1
ATOM 2696 O O . ALA A 1 337 ? -10.974 7.517 1.058 1.00 52.59 337 ALA A O 1
#

InterPro domains:
  IPR001394 Peptidase C19, ubiquitin carboxyl-terminal hydrolase [PF00443] (245-337)
  IPR006615 Peptidase C19, ubiquitin-specific peptidase, DUSP domain [PF06337] (31-103)
  IPR006615 Peptidase C19, ubiquitin-speci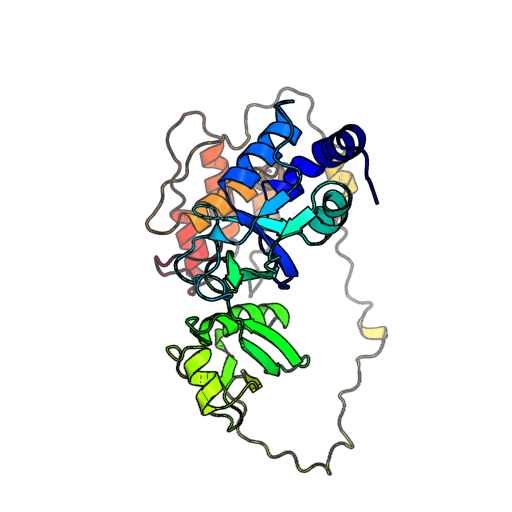fic peptidase, DUSP domain [PS51283] (4-105)
  IPR018200 Ubiquitin specific protease, conserved site [PS00972] (246-261)
  IPR028889 Ubiquitin specific protease UPS, catalytic domain [PS50235] (245-337)
  IPR035927 DUSP-like superfamily [SSF143791] (36-102)
  IPR038765 Papain-like cysteine peptidase superfamily [SSF54001] (240-337)
  IPR050185 Ubiquitin carboxyl-terminal hydrolase [PTHR21646] (180-337)